Protein AF-A0A6M3JAE2-F1 (afdb_monomer_lite)

Foldseek 3Di:
DWDADPVRFTFRPVVVVCVVQVWDWLQRLQVVLCVPVVDVVRDDSVLCQVVAPDKTWGHWDQDPVGIDTDIIGTHDPPDDSVVSSVVSVVVVVVCVVVPPPPQDFFKWKAWDWDFDDDDDPPDRDIFTWMWIWTDGPDPRDIDIDIDTDDPVLRVLCNVRHGPTDDVVQDPVNVSVVSVVVVVD

Secondary structure (DSSP, 8-state):
-EEEPTTS-EEEHHHHHHHHTTPEEHHHHHHHHHHHH--SSPPPGGGGGGG-SEEEEEEEEEETTEEEEEEEEEE-TT--HHHHHHHHHHHHHHHHHSS-S----EEEEEEEEEE--SS-TT---EEEEEEEEEEETTTTEEEEEEEE--HHHHHHHHTTTTPBPPTT--HHHHHHHHHHHH--

Sequence (184 aa):
MLAFEETGKYISERHAEAGAAGKLTAGNVAAILNRKFKPTPKIKAKELKDFADEWHHSGFYKGTRGNTMGRTYFFSPSVDFELLYKKVCESRSYTTDVAAEPDVERYFFSAGFEKLSRRSKWEKKWRVYAKFEAIVCKSSIQFSKKTEISKEDYELLKGFENYDLKAYETVGEFKNRMLKKEVA

pLDDT: mean 73.1, std 14.72, range [37.94, 94.31]

Structure (mmCIF, N/CA/C/O backbone):
data_AF-A0A6M3JAE2-F1
#
_entry.id   AF-A0A6M3JAE2-F1
#
loop_
_atom_site.group_PDB
_atom_site.id
_atom_site.type_symbol
_atom_site.label_atom_id
_atom_site.label_alt_id
_atom_site.label_comp_id
_atom_site.label_asym_id
_atom_site.label_entity_id
_atom_site.label_seq_id
_atom_site.pdbx_PDB_ins_code
_atom_site.Cartn_x
_atom_site.Cartn_y
_atom_site.Cartn_z
_atom_site.occupancy
_atom_site.B_iso_or_equiv
_atom_site.auth_seq_id
_atom_site.auth_comp_id
_atom_site.auth_asym_id
_atom_site.auth_atom_id
_atom_site.pdbx_PDB_model_num
ATOM 1 N N . MET A 1 1 ? 23.786 -19.981 -7.774 1.00 52.22 1 MET A N 1
ATOM 2 C CA . MET A 1 1 ? 24.866 -19.510 -6.883 1.00 52.22 1 MET A CA 1
ATOM 3 C C . MET A 1 1 ? 24.575 -18.049 -6.500 1.00 52.22 1 MET A C 1
ATOM 5 O O . MET A 1 1 ? 23.609 -17.477 -7.006 1.00 52.22 1 MET A O 1
ATOM 9 N N . LEU A 1 2 ? 25.286 -17.477 -5.521 1.00 54.38 2 LEU A N 1
ATOM 10 C CA . LEU A 1 2 ? 25.151 -16.062 -5.133 1.00 54.38 2 LEU A CA 1
ATOM 11 C C . LEU A 1 2 ? 26.282 -15.271 -5.793 1.00 54.38 2 LEU A C 1
ATOM 13 O O . LEU A 1 2 ? 27.435 -15.679 -5.692 1.00 54.38 2 LEU A O 1
ATOM 17 N N . ALA A 1 3 ? 25.951 -14.155 -6.434 1.00 59.47 3 ALA A N 1
ATOM 18 C CA . ALA A 1 3 ? 26.919 -13.215 -6.980 1.00 59.47 3 ALA A CA 1
ATOM 19 C C . ALA A 1 3 ? 27.205 -12.113 -5.950 1.00 59.47 3 ALA A C 1
ATOM 21 O O . ALA A 1 3 ? 26.305 -11.656 -5.237 1.00 59.47 3 ALA A O 1
ATOM 22 N N . PHE A 1 4 ? 28.468 -11.705 -5.851 1.00 54.06 4 PHE A N 1
ATOM 23 C CA . PHE A 1 4 ? 28.902 -10.632 -4.962 1.00 54.06 4 PHE A CA 1
ATOM 24 C C . PHE A 1 4 ? 28.941 -9.318 -5.744 1.00 54.06 4 PHE A C 1
ATOM 26 O O . PHE A 1 4 ? 29.694 -9.202 -6.707 1.00 54.06 4 PHE A O 1
ATOM 33 N N . GLU A 1 5 ? 28.125 -8.337 -5.356 1.00 55.94 5 GLU A N 1
ATOM 34 C CA . GLU A 1 5 ? 28.272 -6.977 -5.883 1.00 55.94 5 GLU A CA 1
ATOM 35 C C . GLU A 1 5 ? 29.464 -6.271 -5.229 1.00 55.94 5 GLU A C 1
ATOM 37 O O . GLU A 1 5 ? 29.721 -6.440 -4.036 1.00 55.94 5 GLU A O 1
ATOM 42 N N . GLU A 1 6 ? 30.097 -5.355 -5.967 1.00 52.50 6 GLU A N 1
ATOM 43 C CA . GLU A 1 6 ? 31.106 -4.419 -5.441 1.00 52.50 6 GLU A CA 1
ATOM 44 C C . GLU A 1 6 ? 30.600 -3.592 -4.239 1.00 52.50 6 GLU A C 1
ATOM 46 O O . GLU A 1 6 ? 31.389 -3.085 -3.447 1.00 52.50 6 GLU A O 1
ATOM 51 N N . THR A 1 7 ? 29.277 -3.504 -4.042 1.00 55.09 7 THR A N 1
ATOM 52 C CA . THR A 1 7 ? 28.627 -2.842 -2.897 1.00 55.09 7 THR A CA 1
ATOM 53 C C . THR A 1 7 ? 28.686 -3.644 -1.586 1.00 55.09 7 THR A C 1
ATOM 55 O O . THR A 1 7 ? 28.180 -3.181 -0.559 1.00 55.09 7 THR A O 1
ATOM 58 N N . GLY A 1 8 ? 29.279 -4.844 -1.593 1.00 58.31 8 GLY A N 1
ATOM 59 C CA . GLY A 1 8 ? 29.398 -5.715 -0.420 1.00 58.31 8 GLY A CA 1
ATOM 60 C C . GLY A 1 8 ? 28.144 -6.545 -0.122 1.00 58.31 8 GLY A C 1
ATOM 61 O O . GLY A 1 8 ? 27.992 -7.060 0.988 1.00 58.31 8 GLY A O 1
ATOM 62 N N . LYS A 1 9 ? 27.215 -6.656 -1.082 1.00 64.44 9 LYS A N 1
ATOM 63 C CA . LYS A 1 9 ? 25.948 -7.386 -0.931 1.00 64.44 9 LYS A CA 1
ATOM 64 C C . LYS A 1 9 ? 25.931 -8.663 -1.765 1.00 64.44 9 LYS A C 1
ATOM 66 O O . LYS A 1 9 ? 26.286 -8.663 -2.940 1.00 64.44 9 LYS A O 1
ATOM 71 N N . TYR A 1 10 ? 25.442 -9.739 -1.151 1.00 66.12 10 TYR A N 1
ATOM 72 C CA . TYR A 1 10 ? 25.141 -10.990 -1.843 1.00 66.12 10 TYR A CA 1
ATOM 73 C C . TYR A 1 10 ? 23.785 -10.883 -2.536 1.00 66.12 10 TYR A C 1
ATOM 75 O O . TYR A 1 10 ? 22.747 -10.766 -1.876 1.00 66.12 10 TYR A O 1
ATOM 83 N N . ILE A 1 11 ? 23.803 -10.959 -3.859 1.00 68.62 11 ILE A N 1
ATOM 84 C CA . ILE A 1 11 ? 22.616 -11.001 -4.712 1.00 68.62 11 ILE A CA 1
ATOM 85 C C . ILE A 1 11 ? 22.549 -12.351 -5.433 1.00 68.62 11 ILE A C 1
ATOM 87 O O . ILE A 1 11 ? 23.513 -13.113 -5.467 1.00 68.62 11 ILE A O 1
ATOM 91 N N . SER A 1 12 ? 21.392 -12.693 -5.996 1.00 72.62 12 SER A N 1
ATOM 92 C CA . SER A 1 12 ? 21.319 -13.866 -6.878 1.00 72.62 12 SER A CA 1
ATOM 93 C C . SER A 1 12 ? 22.090 -13.616 -8.181 1.00 72.62 12 SER A C 1
ATOM 95 O O . SER A 1 12 ? 22.113 -12.488 -8.665 1.00 72.62 12 SER A O 1
ATOM 97 N N . GLU A 1 13 ? 22.685 -14.651 -8.781 1.00 75.38 13 GLU A N 1
ATOM 98 C CA . GLU A 1 13 ? 23.351 -14.530 -10.096 1.00 75.38 13 GLU A CA 1
ATOM 99 C C . GLU A 1 13 ? 22.444 -13.905 -11.152 1.00 75.38 13 GLU A C 1
ATOM 101 O O . GLU A 1 13 ? 22.848 -12.978 -11.841 1.00 75.38 13 GLU A O 1
ATOM 106 N N . ARG A 1 14 ? 21.173 -14.313 -11.188 1.00 73.12 14 ARG A N 1
ATOM 107 C CA . ARG A 1 14 ? 20.189 -13.752 -12.121 1.00 73.12 14 ARG A CA 1
ATOM 108 C C . ARG A 1 14 ? 19.940 -12.256 -11.916 1.00 73.12 14 ARG A C 1
ATOM 110 O O . ARG A 1 14 ? 19.646 -11.550 -12.872 1.00 73.12 14 ARG A O 1
ATOM 117 N N . HIS A 1 15 ? 20.082 -11.751 -10.688 1.00 75.94 15 HIS A N 1
ATOM 118 C CA . HIS A 1 15 ? 20.026 -10.311 -10.423 1.00 75.94 15 HIS A CA 1
ATOM 119 C C . HIS A 1 15 ? 21.253 -9.592 -11.002 1.00 75.94 15 HIS A C 1
ATOM 121 O O . HIS A 1 15 ? 21.112 -8.510 -11.569 1.00 75.94 15 HIS A O 1
ATOM 127 N N . ALA A 1 16 ? 22.442 -10.188 -10.881 1.00 74.62 16 ALA A N 1
ATOM 128 C CA . ALA A 1 16 ? 23.667 -9.632 -11.454 1.00 74.62 16 ALA A CA 1
ATOM 129 C C . ALA A 1 16 ? 23.600 -9.628 -12.990 1.00 74.62 16 ALA A C 1
ATOM 131 O O . ALA A 1 16 ? 23.870 -8.608 -13.621 1.00 74.62 16 ALA A O 1
ATOM 132 N N . GLU A 1 17 ? 23.145 -10.734 -13.581 1.00 77.75 17 GLU A N 1
ATOM 133 C CA . GLU A 1 17 ? 22.928 -10.879 -15.023 1.00 77.75 17 GLU A CA 1
ATOM 134 C C . GLU A 1 17 ? 21.892 -9.881 -15.552 1.00 77.75 17 GLU A C 1
ATOM 136 O O . GLU A 1 17 ? 22.114 -9.258 -16.587 1.00 77.75 17 GLU A O 1
ATOM 141 N N . ALA A 1 18 ? 20.784 -9.668 -14.832 1.00 72.88 18 ALA A N 1
ATOM 142 C CA . ALA A 1 18 ? 19.776 -8.679 -15.208 1.00 72.88 18 ALA A CA 1
ATOM 143 C C . ALA A 1 18 ? 20.350 -7.252 -15.235 1.00 72.88 18 ALA A C 1
ATOM 145 O O . ALA A 1 18 ? 20.059 -6.490 -16.159 1.00 72.88 18 ALA A O 1
ATOM 146 N N . GLY A 1 19 ? 21.197 -6.905 -14.260 1.00 73.06 19 GLY A N 1
ATOM 147 C CA . GLY A 1 19 ? 21.928 -5.637 -14.250 1.00 73.06 19 GLY A CA 1
ATOM 148 C C . GLY A 1 19 ? 22.896 -5.509 -15.431 1.00 73.06 19 GLY A C 1
ATOM 149 O O . GLY A 1 19 ? 22.879 -4.497 -16.129 1.00 73.06 19 GLY A O 1
ATOM 150 N N . ALA A 1 20 ? 23.683 -6.553 -15.705 1.00 76.88 20 ALA A N 1
ATOM 151 C CA . ALA A 1 20 ? 24.622 -6.590 -16.830 1.00 76.88 20 ALA A CA 1
ATOM 152 C C . ALA A 1 20 ? 23.921 -6.521 -18.201 1.00 76.88 20 ALA A C 1
ATOM 154 O O . ALA A 1 20 ? 24.441 -5.915 -19.133 1.00 76.88 20 ALA A O 1
ATOM 155 N N . ALA A 1 21 ? 22.709 -7.071 -18.310 1.00 77.94 21 ALA A N 1
ATOM 156 C CA . ALA A 1 21 ? 21.860 -6.991 -19.498 1.00 77.94 21 ALA A CA 1
ATOM 157 C C . ALA A 1 21 ? 21.183 -5.614 -19.688 1.00 77.94 21 ALA A C 1
ATOM 159 O O . ALA A 1 21 ? 20.357 -5.451 -20.586 1.00 77.94 21 ALA A O 1
ATOM 160 N N . GLY A 1 22 ? 21.490 -4.628 -18.837 1.00 83.38 22 GLY A N 1
ATOM 161 C CA . GLY A 1 22 ? 20.955 -3.268 -18.927 1.00 83.38 22 GLY A CA 1
ATOM 162 C C . GLY A 1 22 ? 19.488 -3.136 -18.512 1.00 83.38 22 GLY A C 1
ATOM 163 O O . GLY A 1 22 ? 18.865 -2.110 -18.797 1.00 83.38 22 GLY A O 1
ATOM 164 N N . LYS A 1 23 ? 18.910 -4.152 -17.855 1.00 89.19 23 LYS A N 1
ATOM 165 C CA . LYS A 1 23 ? 17.513 -4.110 -17.407 1.00 89.19 23 LYS A CA 1
ATOM 166 C C . LYS A 1 23 ? 17.333 -3.060 -16.315 1.00 89.19 23 LYS A C 1
ATOM 168 O O . LYS A 1 23 ? 18.189 -2.854 -15.454 1.00 89.19 23 LYS A O 1
ATOM 173 N N . LEU A 1 24 ? 16.178 -2.404 -16.321 1.00 90.56 24 LEU A N 1
ATOM 174 C CA . LEU A 1 24 ? 15.863 -1.345 -15.368 1.00 90.56 24 LEU A CA 1
ATOM 175 C C . LEU A 1 24 ? 15.093 -1.911 -14.179 1.00 90.56 24 LEU A C 1
ATOM 177 O O . LEU A 1 24 ? 14.107 -2.621 -14.346 1.00 90.56 24 LEU A O 1
ATOM 181 N N . THR A 1 25 ? 15.492 -1.561 -12.959 1.00 92.44 25 THR A N 1
ATOM 182 C CA . THR A 1 25 ? 14.708 -1.926 -11.771 1.00 92.44 25 THR A CA 1
ATOM 183 C C . THR A 1 25 ? 13.404 -1.124 -11.710 1.00 92.44 25 THR A C 1
ATOM 185 O O . THR A 1 25 ? 13.337 0.012 -12.182 1.00 92.44 25 THR A O 1
ATOM 188 N N . ALA A 1 26 ? 12.377 -1.650 -11.039 1.00 91.94 26 ALA A N 1
ATOM 189 C CA . ALA A 1 26 ? 11.127 -0.922 -10.791 1.00 91.94 26 ALA A CA 1
ATOM 190 C C . ALA A 1 26 ? 11.345 0.443 -10.105 1.00 91.94 26 ALA A C 1
ATOM 192 O O . ALA A 1 26 ? 10.592 1.385 -10.340 1.00 91.94 26 ALA A O 1
ATOM 193 N N . GLY A 1 27 ? 12.387 0.581 -9.276 1.00 89.94 27 GLY A N 1
ATOM 194 C CA . GLY A 1 27 ? 12.777 1.868 -8.693 1.00 89.94 27 GLY A CA 1
ATOM 195 C C . GLY A 1 27 ? 13.251 2.868 -9.749 1.00 89.94 27 GLY A C 1
ATOM 196 O O . GLY A 1 27 ? 12.787 4.010 -9.768 1.00 89.94 27 GLY A O 1
ATOM 197 N N . ASN A 1 28 ? 14.115 2.420 -10.664 1.00 91.75 28 ASN A N 1
ATOM 198 C CA . ASN A 1 28 ? 14.616 3.238 -11.768 1.00 91.75 28 ASN A CA 1
ATOM 199 C C . ASN A 1 28 ? 13.478 3.639 -12.713 1.00 91.75 28 ASN A C 1
ATOM 201 O O . ASN A 1 28 ? 13.338 4.816 -13.043 1.00 91.75 28 ASN A O 1
ATOM 205 N N . VAL A 1 29 ? 12.617 2.688 -13.083 1.00 94.06 29 VAL A N 1
ATOM 206 C CA . VAL A 1 29 ? 11.450 2.945 -13.936 1.00 94.06 29 VAL A CA 1
ATOM 207 C C . VAL A 1 29 ? 10.496 3.939 -13.272 1.00 94.06 29 VAL A C 1
ATOM 209 O O . VAL A 1 29 ? 10.103 4.917 -13.904 1.00 94.06 29 VAL A O 1
ATOM 212 N N . ALA A 1 30 ? 10.191 3.785 -11.979 1.00 91.81 30 ALA A N 1
ATOM 213 C CA . ALA A 1 30 ? 9.358 4.746 -11.254 1.00 91.81 30 ALA A CA 1
ATOM 214 C C . ALA A 1 30 ? 9.971 6.156 -11.240 1.00 91.81 30 ALA A C 1
ATOM 216 O O . ALA A 1 30 ? 9.254 7.144 -11.401 1.00 91.81 30 ALA A O 1
ATOM 217 N N . ALA A 1 31 ? 11.290 6.280 -11.066 1.00 92.69 31 ALA A N 1
ATOM 218 C CA . ALA A 1 31 ? 11.972 7.571 -11.118 1.00 92.69 31 ALA A CA 1
ATOM 219 C C . ALA A 1 31 ? 11.874 8.220 -12.511 1.00 92.69 31 ALA A C 1
ATOM 221 O O . ALA A 1 31 ? 11.593 9.418 -12.603 1.00 92.69 31 ALA A O 1
ATOM 222 N N . ILE A 1 32 ? 12.042 7.435 -13.581 1.00 92.25 32 ILE A N 1
ATOM 223 C CA . ILE A 1 32 ? 11.901 7.894 -14.972 1.00 92.25 32 ILE A CA 1
ATOM 224 C C . ILE A 1 32 ? 10.468 8.361 -15.239 1.00 92.25 32 ILE A C 1
ATOM 226 O O . ILE A 1 32 ? 10.276 9.491 -15.685 1.00 92.25 32 ILE A O 1
ATOM 230 N N . LEU A 1 33 ? 9.463 7.549 -14.897 1.00 89.50 33 LEU A N 1
ATOM 231 C CA . LEU A 1 33 ? 8.050 7.893 -15.083 1.00 89.50 33 LEU A CA 1
ATOM 232 C C . LEU A 1 33 ? 7.670 9.166 -14.317 1.00 89.50 33 LEU A C 1
ATOM 234 O O . LEU A 1 33 ? 7.035 10.064 -14.869 1.00 89.50 33 LEU A O 1
ATOM 238 N N . ASN A 1 34 ? 8.118 9.291 -13.064 1.00 89.56 34 ASN A N 1
ATOM 239 C CA . ASN A 1 34 ? 7.849 10.478 -12.255 1.00 89.56 34 ASN A CA 1
ATOM 240 C C . ASN A 1 34 ? 8.514 11.741 -12.808 1.00 89.56 34 ASN A C 1
ATOM 242 O O . ASN A 1 34 ? 7.965 12.832 -12.669 1.00 89.56 34 ASN A O 1
ATOM 246 N N . ARG A 1 35 ? 9.691 11.608 -13.425 1.00 91.44 35 ARG A N 1
ATOM 247 C CA . ARG A 1 35 ? 10.387 12.730 -14.058 1.00 91.44 35 ARG A CA 1
ATOM 248 C C . ARG A 1 35 ? 9.733 13.125 -15.382 1.00 91.44 35 ARG A C 1
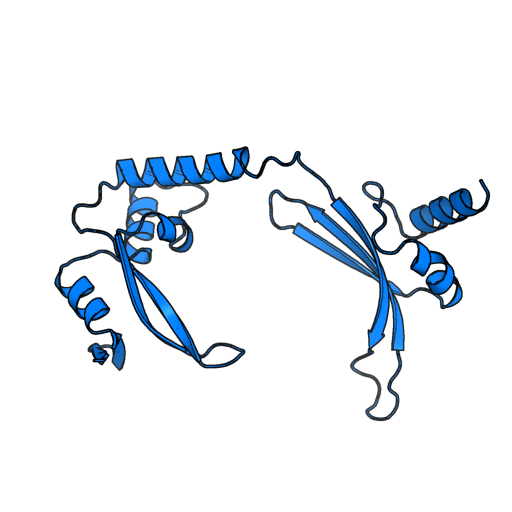ATOM 250 O O . ARG A 1 35 ? 9.555 14.318 -15.614 1.00 91.44 35 ARG A O 1
ATOM 257 N N . LYS A 1 36 ? 9.381 12.142 -16.221 1.00 89.06 36 LYS A N 1
ATOM 258 C CA . LYS A 1 36 ? 8.832 12.352 -17.569 1.00 89.06 36 LYS A CA 1
ATOM 259 C C . LYS A 1 36 ? 7.397 12.885 -17.525 1.00 89.06 36 LYS A C 1
ATOM 261 O O . LYS A 1 36 ? 7.107 13.868 -18.194 1.00 89.06 36 LYS A O 1
ATOM 266 N N . PHE A 1 37 ? 6.529 12.289 -16.706 1.00 85.12 37 PHE A N 1
ATOM 267 C CA . PHE A 1 37 ? 5.088 12.585 -16.715 1.00 85.12 37 PHE A CA 1
ATOM 268 C C . PHE A 1 37 ? 4.602 13.407 -15.518 1.00 85.12 37 PHE A C 1
ATOM 270 O O . PHE A 1 37 ? 3.469 13.875 -15.525 1.00 85.12 37 PHE A O 1
ATOM 277 N N . LYS A 1 38 ? 5.441 13.588 -14.487 1.00 84.69 38 LYS A N 1
ATOM 278 C CA . LYS A 1 38 ? 5.123 14.352 -13.263 1.00 84.69 38 LYS A CA 1
ATOM 279 C C . LYS A 1 38 ? 3.728 14.037 -12.664 1.00 84.69 38 LYS A C 1
ATOM 281 O O . LYS A 1 38 ? 2.998 14.963 -12.307 1.00 84.69 38 LYS A O 1
ATOM 286 N N . PRO A 1 39 ? 3.342 12.752 -12.522 1.00 76.25 39 PRO A N 1
ATOM 287 C CA . PRO A 1 39 ? 2.028 12.371 -12.019 1.00 76.25 39 PRO A CA 1
ATOM 288 C C . PRO A 1 39 ? 1.835 12.775 -10.556 1.00 76.25 39 PRO A C 1
ATOM 290 O O . PRO A 1 39 ? 2.765 12.713 -9.744 1.00 76.25 39 PRO A O 1
ATOM 293 N N . THR A 1 40 ? 0.592 13.102 -10.203 1.00 76.31 40 THR A N 1
ATOM 294 C CA . THR A 1 40 ? 0.158 13.321 -8.819 1.00 76.31 40 THR A CA 1
ATOM 295 C C . THR A 1 40 ? -1.029 12.398 -8.525 1.00 76.31 40 THR A C 1
ATOM 297 O O . THR A 1 40 ? -2.057 12.541 -9.178 1.00 76.31 40 THR A O 1
ATOM 300 N N . PRO A 1 41 ? -0.915 11.441 -7.582 1.00 83.81 41 PRO A N 1
ATOM 301 C CA . PRO A 1 41 ? 0.256 11.129 -6.758 1.00 83.81 41 PRO A CA 1
ATOM 302 C C . PRO A 1 41 ? 1.403 10.471 -7.550 1.00 83.81 41 PRO A C 1
ATOM 304 O O . PRO A 1 41 ? 1.173 9.769 -8.540 1.00 83.81 41 PRO A O 1
ATOM 307 N N . LYS A 1 42 ? 2.645 10.653 -7.069 1.00 83.62 42 LYS A N 1
ATOM 308 C CA . LYS A 1 42 ? 3.851 10.029 -7.648 1.00 83.62 42 LYS A CA 1
ATOM 309 C C . LYS A 1 42 ? 3.708 8.507 -7.728 1.00 83.62 42 LYS A C 1
ATOM 311 O O . LYS A 1 42 ? 3.161 7.886 -6.818 1.00 83.62 42 LYS A O 1
ATOM 316 N N . ILE A 1 43 ? 4.238 7.910 -8.790 1.00 84.88 43 ILE A N 1
ATOM 317 C CA . ILE A 1 43 ? 4.278 6.458 -8.995 1.00 84.88 43 ILE A CA 1
ATOM 318 C C . ILE A 1 43 ? 5.328 5.848 -8.070 1.00 84.88 43 ILE A C 1
ATOM 320 O O . ILE A 1 43 ? 6.492 6.256 -8.076 1.00 84.88 43 ILE A O 1
ATOM 324 N N . LYS A 1 44 ? 4.923 4.873 -7.257 1.00 89.69 44 LYS A N 1
ATOM 325 C CA . LYS A 1 44 ? 5.807 4.107 -6.375 1.00 89.69 44 LYS A CA 1
ATOM 326 C C . LYS A 1 44 ? 6.241 2.820 -7.073 1.00 89.69 44 LYS A C 1
ATOM 328 O O . LYS A 1 44 ? 5.447 2.186 -7.755 1.00 89.69 44 LYS A O 1
ATOM 333 N N . ALA A 1 45 ? 7.463 2.359 -6.804 1.00 87.25 45 ALA A N 1
ATOM 334 C CA . ALA A 1 45 ? 7.992 1.114 -7.377 1.00 87.25 45 ALA A CA 1
ATOM 335 C C . ALA A 1 45 ? 7.091 -0.113 -7.125 1.00 87.25 45 ALA A C 1
ATOM 337 O O . ALA A 1 45 ? 7.011 -1.002 -7.963 1.00 87.25 45 ALA A O 1
ATOM 338 N N . LYS A 1 46 ? 6.363 -0.143 -5.997 1.00 87.25 46 LYS A N 1
ATOM 339 C CA . LYS A 1 46 ? 5.410 -1.220 -5.682 1.00 87.25 46 LYS A CA 1
ATOM 340 C C . LYS A 1 46 ? 4.257 -1.341 -6.686 1.00 87.25 46 LYS A C 1
ATOM 342 O O . LYS A 1 46 ? 3.740 -2.434 -6.851 1.00 87.25 46 LYS A O 1
ATOM 347 N N . GLU A 1 47 ? 3.865 -0.240 -7.328 1.00 86.75 47 GLU A N 1
ATOM 348 C CA . GLU A 1 47 ? 2.770 -0.199 -8.312 1.00 86.75 47 GLU A CA 1
ATOM 349 C C . GLU A 1 47 ? 3.208 -0.763 -9.665 1.00 86.75 47 GLU A C 1
ATOM 351 O O . GLU A 1 47 ? 2.381 -1.092 -10.503 1.00 86.75 47 GLU A O 1
ATOM 356 N N . LEU A 1 48 ? 4.519 -0.882 -9.876 1.00 90.50 48 LEU A N 1
ATOM 357 C CA . LEU A 1 48 ? 5.099 -1.398 -11.107 1.00 90.50 48 LEU A CA 1
ATOM 358 C C . LEU A 1 48 ? 5.306 -2.915 -11.067 1.00 90.50 48 LEU A C 1
ATOM 360 O O . LEU A 1 48 ? 5.628 -3.513 -12.085 1.00 90.50 48 LEU A O 1
ATOM 364 N N . LYS A 1 49 ? 5.118 -3.548 -9.905 1.00 90.75 49 LYS A N 1
ATOM 365 C CA . LYS A 1 49 ? 5.380 -4.975 -9.701 1.00 90.75 49 LYS A CA 1
ATOM 366 C C . LYS A 1 49 ? 4.691 -5.859 -10.746 1.00 90.75 49 LYS A C 1
ATOM 368 O O . LYS A 1 49 ? 5.330 -6.764 -11.269 1.00 90.75 49 LYS A O 1
ATOM 373 N N . ASP A 1 50 ? 3.420 -5.594 -11.029 1.00 87.25 50 ASP A N 1
ATOM 374 C CA . ASP A 1 50 ? 2.594 -6.457 -11.882 1.00 87.25 50 ASP A CA 1
ATOM 375 C C . ASP A 1 50 ? 2.852 -6.237 -13.383 1.00 87.25 50 ASP A C 1
ATOM 377 O O . ASP A 1 50 ? 2.348 -6.980 -14.218 1.00 87.25 50 ASP A O 1
ATOM 381 N N . PHE A 1 51 ? 3.666 -5.234 -13.727 1.00 90.50 51 PHE A N 1
ATOM 382 C CA . PHE A 1 51 ? 4.061 -4.917 -15.101 1.00 90.50 51 PHE A CA 1
ATOM 383 C C . PHE A 1 51 ? 5.510 -5.298 -15.413 1.00 90.50 51 PHE A C 1
ATOM 385 O O . PHE A 1 51 ? 5.969 -5.061 -16.527 1.00 90.50 51 PHE A O 1
ATOM 392 N N . ALA A 1 52 ? 6.242 -5.814 -14.427 1.00 90.88 52 ALA A N 1
ATOM 393 C CA . ALA A 1 52 ? 7.630 -6.205 -14.593 1.00 90.88 52 ALA A CA 1
ATOM 394 C C . ALA A 1 52 ? 7.742 -7.509 -15.390 1.00 90.88 52 ALA A C 1
ATOM 396 O O . ALA A 1 52 ? 6.956 -8.433 -15.186 1.00 90.88 52 ALA A O 1
ATOM 397 N N . ASP A 1 53 ? 8.758 -7.600 -16.246 1.00 89.31 53 ASP A N 1
ATOM 398 C CA . ASP A 1 53 ? 9.011 -8.790 -17.065 1.00 89.31 53 ASP A CA 1
ATOM 399 C C . ASP A 1 53 ? 9.513 -9.959 -16.209 1.00 89.31 53 ASP A C 1
ATOM 401 O O . ASP A 1 53 ? 9.196 -11.123 -16.448 1.00 89.31 53 ASP A O 1
ATOM 405 N N . GLU A 1 54 ? 10.307 -9.646 -15.186 1.00 89.88 54 GLU A N 1
ATOM 406 C CA . GLU A 1 54 ? 10.878 -10.639 -14.288 1.00 89.88 54 GLU A CA 1
ATOM 407 C C . GLU A 1 54 ? 11.171 -10.059 -12.904 1.00 89.88 54 GLU A C 1
ATOM 409 O O . GLU A 1 54 ? 11.187 -8.845 -12.676 1.00 89.88 54 GLU A O 1
ATOM 414 N N . TRP A 1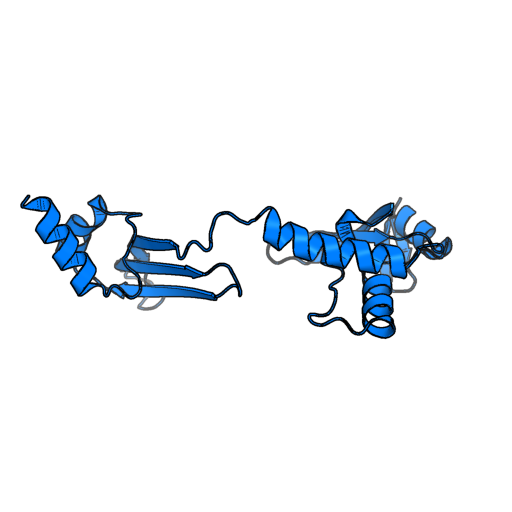 55 ? 11.436 -10.950 -11.953 1.00 90.81 55 TRP A N 1
ATOM 415 C CA . TRP A 1 55 ? 11.866 -10.575 -10.617 1.00 90.81 55 TRP A CA 1
ATOM 416 C C . TRP A 1 55 ? 12.956 -11.516 -10.120 1.00 90.81 55 TRP A C 1
ATOM 418 O O . TRP A 1 55 ? 12.911 -12.720 -10.366 1.00 90.81 55 TRP A O 1
ATOM 428 N N . HIS A 1 56 ? 13.907 -10.960 -9.372 1.00 85.25 56 HIS A N 1
ATOM 429 C CA . HIS A 1 56 ? 15.021 -11.703 -8.786 1.00 85.25 56 HIS A CA 1
ATOM 430 C C . HIS A 1 56 ? 15.206 -11.334 -7.318 1.00 85.25 56 HIS A C 1
ATOM 432 O O . HIS A 1 56 ? 14.786 -10.269 -6.852 1.00 85.25 56 HIS A O 1
ATOM 438 N N . HIS A 1 57 ? 15.852 -12.222 -6.569 1.00 81.38 57 HIS A N 1
ATOM 439 C CA . HIS A 1 57 ? 16.164 -11.965 -5.170 1.00 81.38 57 HIS A CA 1
ATOM 440 C C . HIS A 1 57 ? 17.330 -10.984 -5.052 1.00 81.38 57 HIS A C 1
ATOM 442 O O . HIS A 1 57 ? 18.402 -11.206 -5.625 1.00 81.38 57 HIS A O 1
ATOM 448 N N . SER A 1 58 ? 17.116 -9.925 -4.271 1.00 75.62 58 SER A N 1
ATOM 449 C CA . SER A 1 58 ? 18.056 -8.813 -4.073 1.00 75.62 58 SER A CA 1
ATOM 450 C C . SER A 1 58 ? 18.871 -8.924 -2.782 1.00 75.62 58 SER A C 1
ATOM 452 O O . SER A 1 58 ? 19.407 -7.937 -2.283 1.00 75.62 58 SER A O 1
ATOM 454 N N . GLY A 1 59 ? 18.935 -10.135 -2.227 1.00 73.12 59 GLY A N 1
ATOM 455 C CA . GLY A 1 59 ? 19.637 -10.439 -0.986 1.00 73.12 59 GLY A CA 1
ATOM 456 C C . GLY A 1 59 ? 18.745 -10.407 0.255 1.00 73.12 59 GLY A C 1
ATOM 457 O O . GLY A 1 59 ? 17.520 -10.251 0.190 1.00 73.12 59 GLY A O 1
ATOM 458 N N . PHE A 1 60 ? 19.377 -10.613 1.409 1.00 74.50 60 PHE A N 1
ATOM 459 C CA . PHE A 1 60 ? 18.714 -10.658 2.708 1.00 74.50 60 PHE A CA 1
ATOM 460 C C . PHE A 1 60 ? 18.710 -9.286 3.379 1.00 74.50 60 PHE A C 1
ATOM 462 O O . PHE A 1 60 ? 19.742 -8.630 3.508 1.00 74.50 60 PHE A O 1
ATOM 469 N N . TYR A 1 61 ? 17.546 -8.893 3.881 1.00 74.75 61 TYR A N 1
ATOM 470 C CA . TYR A 1 61 ? 17.342 -7.688 4.671 1.00 74.75 61 TYR A CA 1
ATOM 471 C C . TYR A 1 61 ? 16.995 -8.092 6.102 1.00 74.75 61 TYR A C 1
ATOM 473 O O . TYR A 1 61 ? 16.212 -9.019 6.319 1.00 74.75 61 TYR A O 1
ATOM 481 N N . LYS A 1 62 ? 17.544 -7.386 7.094 1.00 68.56 62 LYS A N 1
ATOM 482 C CA . LYS A 1 62 ? 17.129 -7.556 8.492 1.00 68.56 62 LYS A CA 1
ATOM 483 C C . LYS A 1 62 ? 15.724 -6.982 8.671 1.00 68.56 62 LYS A C 1
ATOM 485 O O . LYS A 1 62 ? 15.539 -5.770 8.602 1.00 68.56 62 LYS A O 1
ATOM 490 N N . GLY A 1 63 ? 14.742 -7.852 8.889 1.00 69.44 63 GLY A N 1
ATOM 491 C CA . GLY A 1 63 ? 13.379 -7.481 9.256 1.00 69.44 63 GLY A CA 1
ATOM 492 C C . GLY A 1 63 ? 13.140 -7.588 10.764 1.00 69.44 63 GLY A C 1
ATOM 493 O O . GLY A 1 63 ? 13.888 -8.238 11.493 1.00 69.44 63 GLY A O 1
ATOM 494 N N . THR A 1 64 ? 12.046 -6.993 11.239 1.00 63.72 64 THR A N 1
ATOM 495 C CA . THR A 1 64 ? 11.629 -6.991 12.656 1.00 63.72 64 THR A CA 1
ATOM 496 C C . THR A 1 64 ? 11.293 -8.380 13.210 1.00 63.72 64 THR A C 1
ATOM 498 O O . THR A 1 64 ? 11.267 -8.558 14.423 1.00 63.72 64 THR A O 1
ATOM 501 N N . ARG A 1 65 ? 11.032 -9.365 12.339 1.00 70.81 65 ARG A N 1
ATOM 502 C CA . ARG A 1 65 ? 10.734 -10.767 12.694 1.00 70.81 65 ARG A CA 1
ATOM 503 C C . ARG A 1 65 ? 11.775 -11.761 12.154 1.00 70.81 65 ARG A C 1
ATOM 505 O O . ARG A 1 65 ? 11.483 -12.945 12.047 1.00 70.81 65 ARG A O 1
ATOM 512 N N . GLY A 1 66 ? 12.969 -11.284 11.799 1.00 73.25 66 GLY A N 1
ATOM 513 C CA . GLY A 1 66 ? 14.041 -12.091 11.208 1.00 73.25 66 GLY A CA 1
ATOM 514 C C . GLY A 1 66 ? 14.475 -11.596 9.828 1.00 73.25 66 GLY A C 1
ATOM 515 O O . GLY A 1 66 ? 13.944 -10.617 9.297 1.00 73.25 66 GLY A O 1
ATOM 516 N N . ASN A 1 67 ? 15.470 -12.264 9.244 1.00 74.38 67 ASN A N 1
ATOM 517 C CA . ASN A 1 67 ? 15.971 -11.920 7.914 1.00 74.38 67 ASN A CA 1
ATOM 518 C C . ASN A 1 67 ? 14.917 -12.263 6.852 1.00 74.38 67 ASN A C 1
ATOM 520 O O . ASN A 1 67 ? 14.455 -13.396 6.776 1.00 74.38 67 ASN A O 1
ATOM 524 N N . THR A 1 68 ? 14.545 -11.286 6.029 1.00 73.25 68 THR A N 1
ATOM 525 C CA . THR A 1 68 ? 13.615 -11.462 4.906 1.00 73.25 68 THR A CA 1
ATOM 526 C C . THR A 1 68 ? 14.363 -11.234 3.603 1.00 73.25 68 THR A C 1
ATOM 528 O O . THR A 1 68 ? 15.135 -10.285 3.485 1.00 73.25 68 THR A O 1
ATOM 531 N N . MET A 1 69 ? 14.146 -12.100 2.616 1.00 77.94 69 MET A N 1
ATOM 532 C CA . MET A 1 69 ? 14.751 -11.941 1.297 1.00 77.94 69 MET A CA 1
ATOM 533 C C . MET A 1 69 ? 13.946 -10.927 0.481 1.00 77.94 69 MET A C 1
ATOM 535 O O . MET A 1 69 ? 12.731 -11.070 0.335 1.00 77.94 69 MET A O 1
ATOM 539 N N . GLY A 1 70 ? 14.603 -9.884 -0.021 1.00 79.69 70 GLY A N 1
ATOM 540 C CA . GLY A 1 70 ? 13.933 -8.886 -0.849 1.00 79.69 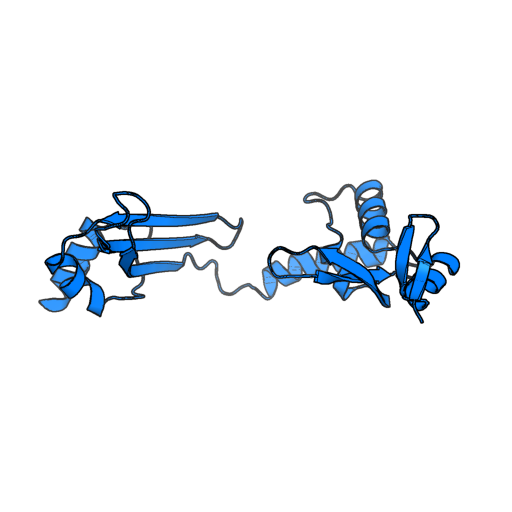70 GLY A CA 1
ATOM 541 C C . GLY A 1 70 ? 13.742 -9.375 -2.277 1.00 79.69 70 GLY A C 1
ATOM 542 O O . GLY A 1 70 ? 14.470 -10.243 -2.765 1.00 79.69 70 GLY A O 1
ATOM 543 N N . ARG A 1 71 ? 12.737 -8.805 -2.940 1.00 86.31 71 ARG A N 1
ATOM 544 C CA . ARG A 1 71 ? 12.453 -9.032 -4.357 1.00 86.31 71 ARG A CA 1
ATOM 545 C C . ARG A 1 71 ? 12.664 -7.726 -5.106 1.00 86.31 71 ARG A C 1
ATOM 547 O O . ARG A 1 71 ? 12.041 -6.722 -4.754 1.00 86.31 71 ARG A O 1
ATOM 554 N N . THR A 1 72 ? 13.487 -7.771 -6.144 1.00 87.81 72 THR A N 1
ATOM 555 C CA . THR A 1 72 ? 13.645 -6.680 -7.106 1.00 87.81 72 THR A CA 1
ATOM 556 C C . THR A 1 72 ? 12.991 -7.089 -8.410 1.00 87.81 72 THR A C 1
ATOM 558 O O . THR A 1 72 ? 13.224 -8.185 -8.914 1.00 87.81 72 THR A O 1
ATOM 561 N N . TYR A 1 73 ? 12.168 -6.194 -8.940 1.00 92.25 73 TYR A N 1
ATOM 562 C CA . TYR A 1 73 ? 11.458 -6.367 -10.200 1.00 92.25 73 TYR A CA 1
ATOM 563 C C . TYR A 1 73 ? 12.210 -5.622 -11.298 1.00 92.25 73 TYR A C 1
ATOM 565 O O . TYR A 1 73 ? 12.643 -4.485 -11.071 1.00 92.25 73 TYR A O 1
ATOM 573 N N . PHE A 1 74 ? 12.368 -6.262 -12.450 1.00 92.38 74 PHE A N 1
ATOM 574 C CA . PHE A 1 74 ? 13.130 -5.765 -13.587 1.00 92.38 74 PHE A CA 1
ATOM 575 C C . PHE A 1 74 ? 12.238 -5.584 -14.814 1.00 92.38 74 PHE A C 1
ATOM 577 O O . PHE A 1 74 ? 11.286 -6.330 -15.032 1.00 92.38 74 PHE A O 1
ATOM 584 N N . PHE A 1 75 ? 12.594 -4.583 -15.608 1.00 94.31 75 PHE A N 1
ATOM 585 C CA . PHE A 1 75 ? 11.970 -4.214 -16.866 1.00 94.31 75 PHE A CA 1
ATOM 586 C C . PHE A 1 75 ? 12.995 -4.292 -17.988 1.00 94.31 75 PHE A C 1
ATOM 588 O O . PHE A 1 75 ? 14.166 -3.940 -17.800 1.00 94.31 75 PHE A O 1
ATOM 595 N N . SER A 1 76 ? 12.535 -4.708 -19.161 1.00 91.81 76 SER A N 1
ATOM 596 C CA . SER A 1 76 ? 13.308 -4.694 -20.391 1.00 91.81 76 SER A CA 1
ATOM 597 C C . SER A 1 76 ? 13.897 -3.299 -20.650 1.00 91.81 76 SER A C 1
ATOM 599 O O . SER A 1 76 ? 13.218 -2.293 -20.419 1.00 91.81 76 SER A O 1
ATOM 601 N N . PRO A 1 77 ? 15.126 -3.196 -21.188 1.00 87.69 77 PRO A N 1
ATOM 602 C CA . PRO A 1 77 ? 15.684 -1.916 -21.621 1.00 87.69 77 PRO A CA 1
ATOM 603 C C . PRO A 1 77 ? 14.824 -1.236 -22.698 1.00 87.69 77 PRO A C 1
ATOM 605 O O . PRO A 1 77 ? 14.822 -0.014 -22.810 1.00 87.69 77 PRO A O 1
ATOM 608 N N . SER A 1 78 ? 14.071 -2.027 -23.470 1.00 89.38 78 SER A N 1
AT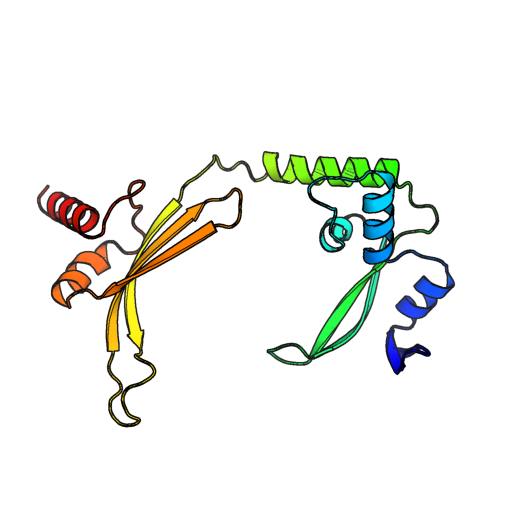OM 609 C CA . SER A 1 78 ? 13.153 -1.565 -24.516 1.00 89.38 78 SER A CA 1
ATOM 610 C C . SER A 1 78 ? 11.750 -1.215 -24.006 1.00 89.38 78 SER A C 1
ATOM 612 O O . SER A 1 78 ? 10.815 -1.134 -24.801 1.00 89.38 78 SER A O 1
ATOM 614 N N . VAL A 1 79 ? 11.571 -1.042 -22.691 1.00 90.62 79 VAL A N 1
ATOM 615 C CA . VAL A 1 79 ? 10.264 -0.723 -22.110 1.00 90.62 79 VAL A CA 1
ATOM 616 C C . VAL A 1 79 ? 9.696 0.576 -22.694 1.00 90.62 79 VAL A C 1
ATOM 618 O O . VAL A 1 79 ? 10.318 1.639 -22.647 1.00 90.62 79 VAL A O 1
ATOM 621 N N . ASP A 1 80 ? 8.475 0.498 -23.219 1.00 92.25 80 ASP A N 1
ATOM 622 C CA . ASP A 1 80 ? 7.721 1.674 -23.641 1.00 92.25 80 ASP A CA 1
ATOM 623 C C . ASP A 1 80 ? 7.134 2.374 -22.407 1.00 92.25 80 ASP A C 1
ATOM 625 O O . ASP A 1 80 ? 6.151 1.930 -21.804 1.00 92.25 80 ASP A O 1
ATOM 629 N N . PHE A 1 81 ? 7.760 3.485 -22.017 1.00 90.38 81 PHE A N 1
ATOM 630 C CA . PHE A 1 81 ? 7.353 4.260 -20.850 1.00 90.38 81 PHE A CA 1
ATOM 631 C C . PHE A 1 81 ? 5.973 4.911 -20.988 1.00 90.38 81 PHE A C 1
ATOM 633 O O . PHE A 1 81 ? 5.343 5.164 -19.964 1.00 90.38 81 PHE A O 1
ATOM 640 N N . GLU A 1 82 ? 5.499 5.209 -22.199 1.00 88.62 82 GLU A N 1
ATOM 641 C CA . GLU A 1 82 ? 4.181 5.823 -22.410 1.00 88.62 82 GLU A CA 1
ATOM 642 C C . GLU A 1 82 ? 3.077 4.787 -22.262 1.00 88.62 82 GLU A C 1
ATOM 644 O O . GLU A 1 82 ? 2.123 5.002 -21.508 1.00 88.62 82 GLU A O 1
ATOM 649 N N . LEU A 1 83 ? 3.255 3.624 -22.890 1.00 89.94 83 LEU A N 1
ATOM 650 C CA . LEU A 1 83 ? 2.343 2.499 -22.721 1.00 89.94 83 LEU A CA 1
ATOM 651 C C . LEU A 1 83 ? 2.309 2.027 -21.263 1.00 89.94 83 LEU A C 1
ATOM 653 O O . LEU A 1 83 ? 1.232 1.787 -20.715 1.00 89.94 83 LEU A O 1
ATOM 657 N N . LEU A 1 84 ? 3.473 1.920 -20.617 1.00 90.56 84 LEU A N 1
ATOM 658 C CA . LEU A 1 84 ? 3.556 1.543 -19.209 1.00 90.56 84 LEU A CA 1
ATOM 659 C C . LEU A 1 84 ? 2.867 2.577 -18.313 1.00 90.56 84 LEU A C 1
ATOM 661 O O . LEU A 1 84 ? 2.099 2.201 -17.432 1.00 90.56 84 LEU A O 1
ATOM 665 N N . TYR A 1 85 ? 3.099 3.872 -18.545 1.00 86.81 85 TYR A N 1
ATOM 666 C CA . TYR A 1 85 ? 2.435 4.934 -17.793 1.00 86.81 85 TYR A CA 1
ATOM 667 C C . TYR A 1 85 ? 0.911 4.852 -17.923 1.00 86.81 85 TYR A C 1
ATOM 669 O O . TYR A 1 85 ? 0.212 4.883 -16.911 1.00 86.81 85 TYR A O 1
ATOM 677 N N . LYS A 1 86 ? 0.401 4.668 -19.148 1.00 85.75 86 LYS A N 1
ATOM 678 C CA . LYS A 1 86 ? -1.032 4.498 -19.409 1.00 85.75 86 LYS A CA 1
ATOM 679 C C . LYS A 1 86 ? -1.605 3.303 -18.645 1.00 85.75 86 LYS A C 1
ATOM 681 O O . LYS A 1 86 ? -2.579 3.478 -17.924 1.00 85.75 86 LYS A O 1
ATOM 686 N N . LYS A 1 87 ? -0.953 2.138 -18.708 1.00 87.38 87 LYS A N 1
ATOM 687 C CA . LYS A 1 87 ? -1.366 0.931 -17.969 1.00 87.38 87 LYS A CA 1
ATOM 688 C C . LYS A 1 87 ? -1.373 1.130 -16.452 1.00 87.38 87 LYS A C 1
ATOM 690 O O . LYS A 1 87 ? -2.259 0.627 -15.772 1.00 87.38 87 LYS A O 1
ATOM 695 N N . VAL A 1 88 ? -0.403 1.869 -15.912 1.00 86.31 88 VAL A N 1
ATOM 696 C CA . VAL A 1 88 ? -0.346 2.199 -14.476 1.00 86.31 88 VAL A CA 1
ATOM 697 C C . VAL A 1 88 ? -1.467 3.164 -14.084 1.00 86.31 88 VAL A C 1
ATOM 699 O O . VAL A 1 88 ? -2.054 3.037 -13.013 1.00 86.31 88 VAL A O 1
ATOM 702 N N . CYS A 1 89 ? -1.792 4.137 -14.933 1.00 82.06 89 CYS A N 1
ATOM 703 C CA . CYS A 1 89 ? -2.942 5.013 -14.720 1.00 82.06 89 CYS A CA 1
ATOM 704 C C . CYS A 1 89 ? -4.267 4.244 -14.805 1.00 82.06 89 CYS A C 1
ATOM 706 O O . CYS A 1 89 ? -5.133 4.442 -13.958 1.00 82.06 89 CYS A O 1
ATOM 708 N N . GLU A 1 90 ? -4.396 3.337 -15.771 1.00 79.75 90 GLU A N 1
ATOM 709 C CA . GLU A 1 90 ? -5.558 2.460 -15.919 1.00 79.75 90 GLU A CA 1
ATOM 710 C C . GLU A 1 90 ? -5.697 1.504 -14.737 1.00 79.75 90 GLU A C 1
ATOM 712 O O . GLU A 1 90 ? -6.798 1.314 -14.243 1.00 79.75 90 GLU A O 1
ATOM 717 N N . SER A 1 91 ? -4.610 0.937 -14.207 1.00 77.88 91 SER A N 1
ATOM 718 C CA . SER A 1 91 ? -4.703 0.088 -13.013 1.00 77.88 91 SER A CA 1
ATOM 719 C C . SER A 1 91 ? -5.082 0.887 -11.771 1.00 77.88 91 SER A C 1
ATOM 721 O O . SER A 1 91 ? -5.817 0.380 -10.923 1.00 77.88 91 SER A O 1
ATOM 723 N N . ARG A 1 92 ? -4.670 2.158 -11.673 1.00 73.50 92 ARG A N 1
ATOM 724 C CA . ARG A 1 92 ? -5.159 3.073 -10.631 1.00 73.50 92 ARG A CA 1
ATOM 725 C C . ARG A 1 92 ? -6.663 3.321 -10.752 1.00 73.50 92 ARG A C 1
ATOM 727 O O . ARG A 1 92 ? -7.328 3.305 -9.721 1.00 73.50 92 ARG A O 1
ATOM 734 N N . SER A 1 93 ? -7.196 3.492 -11.966 1.00 61.00 93 SER A N 1
ATOM 735 C CA . SER A 1 93 ? -8.643 3.650 -12.181 1.00 61.00 93 SER A CA 1
ATOM 736 C C . SER A 1 93 ? -9.421 2.332 -12.042 1.00 61.00 93 SER A C 1
ATOM 738 O O . SER A 1 93 ? -10.519 2.302 -11.507 1.00 61.00 93 SER A O 1
ATOM 740 N N . TYR A 1 94 ? -8.832 1.196 -12.407 1.00 45.66 94 TYR A N 1
ATOM 741 C CA . TYR A 1 94 ? -9.434 -0.121 -12.180 1.00 45.66 94 TYR A CA 1
ATOM 742 C C . TYR A 1 94 ? -9.428 -0.499 -10.694 1.00 45.66 94 TYR A C 1
ATOM 744 O O . TYR A 1 94 ? -10.310 -1.208 -10.226 1.00 45.66 94 TYR A O 1
ATOM 752 N N . THR A 1 95 ? -8.483 0.028 -9.910 1.00 42.38 95 THR A N 1
ATOM 753 C CA . THR A 1 95 ? -8.549 -0.057 -8.443 1.00 42.38 95 THR A CA 1
ATOM 754 C C . THR A 1 95 ? -9.708 0.786 -7.895 1.00 42.38 95 THR A C 1
ATOM 756 O O . THR A 1 95 ? -10.255 0.434 -6.858 1.00 42.38 95 THR A O 1
ATOM 759 N N . THR A 1 96 ? -10.128 1.857 -8.581 1.00 38.88 96 THR A N 1
ATOM 760 C CA . THR A 1 96 ? -11.359 2.588 -8.230 1.00 38.88 96 THR A CA 1
ATOM 761 C C . THR A 1 96 ? -12.637 1.909 -8.734 1.00 38.88 96 THR A C 1
ATOM 763 O O . THR A 1 96 ? -13.655 2.051 -8.070 1.00 38.88 96 THR A O 1
ATOM 766 N N . ASP A 1 97 ? -12.584 1.119 -9.813 1.00 37.94 97 ASP A N 1
ATOM 767 C CA . ASP A 1 97 ? -13.777 0.486 -10.408 1.00 37.94 97 ASP A CA 1
ATOM 768 C C . ASP A 1 97 ? -14.018 -0.973 -9.959 1.00 37.94 97 ASP A C 1
ATOM 770 O O . ASP A 1 97 ? -15.159 -1.421 -9.914 1.00 37.94 97 ASP A O 1
ATOM 774 N N . VAL A 1 98 ? -12.981 -1.727 -9.568 1.00 43.00 98 VAL A N 1
ATOM 775 C CA . VAL A 1 98 ? -13.090 -3.136 -9.107 1.00 43.00 98 VAL A CA 1
ATOM 776 C C . VAL A 1 98 ? -12.937 -3.273 -7.588 1.00 43.00 98 VAL A C 1
ATOM 778 O O . VAL A 1 98 ? -13.217 -4.328 -7.026 1.00 43.00 98 VAL A O 1
ATOM 781 N N . ALA A 1 99 ? -12.585 -2.187 -6.894 1.00 40.28 99 ALA A N 1
ATOM 782 C CA . ALA A 1 99 ? -12.840 -2.039 -5.459 1.00 40.28 99 ALA A CA 1
ATOM 783 C C . ALA A 1 99 ? -14.044 -1.123 -5.178 1.00 40.28 99 ALA A C 1
ATOM 785 O O . ALA A 1 99 ? -14.174 -0.614 -4.068 1.00 40.28 99 ALA A O 1
ATOM 786 N N . ALA A 1 100 ? -14.932 -0.933 -6.159 1.00 39.22 100 ALA A N 1
ATOM 787 C CA . ALA A 1 100 ? -16.255 -0.369 -5.937 1.00 39.22 100 ALA A CA 1
ATOM 788 C C . ALA A 1 100 ? -17.207 -1.449 -5.379 1.00 39.22 100 ALA A C 1
ATOM 790 O O . ALA A 1 100 ? -18.247 -1.752 -5.959 1.00 39.22 100 ALA A O 1
ATOM 791 N N . GLU A 1 101 ? -16.889 -2.004 -4.203 1.00 45.06 101 GLU A N 1
ATOM 792 C CA . GLU A 1 101 ? -17.975 -2.041 -3.220 1.00 45.06 101 GLU A CA 1
ATOM 793 C C . GLU A 1 101 ? -18.296 -0.564 -2.938 1.00 45.06 101 GLU A C 1
ATOM 795 O O . GLU A 1 101 ? -17.356 0.238 -2.892 1.00 45.06 101 GLU A O 1
ATOM 800 N N . PRO A 1 102 ? -19.582 -0.168 -2.852 1.00 41.69 102 PRO A N 1
ATOM 801 C CA . PRO A 1 102 ? -19.971 1.236 -2.697 1.00 41.69 102 PRO A CA 1
ATOM 802 C C . PRO A 1 102 ? -19.146 1.884 -1.586 1.00 41.69 102 PRO A C 1
ATOM 804 O O . PRO A 1 102 ? -18.703 1.168 -0.701 1.00 41.69 102 PRO A O 1
ATOM 807 N N . ASP A 1 103 ? -18.923 3.198 -1.616 1.00 46.94 103 ASP A N 1
ATOM 808 C CA . ASP A 1 103 ? -18.293 3.943 -0.516 1.00 46.94 103 ASP A CA 1
ATOM 809 C C . ASP A 1 103 ? -18.916 3.525 0.842 1.00 46.94 103 ASP A C 1
ATOM 811 O O . ASP A 1 103 ? -19.921 4.091 1.268 1.00 46.94 103 ASP A O 1
ATOM 815 N N . VAL A 1 104 ? -18.386 2.487 1.507 1.00 50.94 104 VAL A N 1
ATOM 816 C CA . VAL A 1 104 ? -18.968 1.972 2.746 1.00 50.94 104 VAL A CA 1
ATOM 817 C C . VAL A 1 104 ? -18.165 2.577 3.872 1.00 50.94 104 VAL A C 1
ATOM 819 O O . VAL A 1 104 ? -17.078 2.110 4.217 1.00 50.94 104 VAL A O 1
ATOM 822 N N . GLU A 1 105 ? -18.715 3.626 4.465 1.00 56.53 105 GLU A N 1
ATOM 823 C CA . GLU A 1 105 ? -18.346 3.991 5.820 1.00 56.53 105 GLU A CA 1
ATOM 824 C C . GLU A 1 105 ? -18.786 2.841 6.739 1.00 56.53 105 GLU A C 1
ATOM 826 O O . GLU A 1 105 ? -19.956 2.721 7.101 1.00 56.53 105 GLU A O 1
ATOM 831 N N . ARG A 1 106 ? -17.861 1.929 7.062 1.00 57.00 106 ARG A N 1
ATOM 832 C CA . ARG A 1 106 ? -18.120 0.859 8.032 1.00 57.00 106 ARG A CA 1
ATOM 833 C C . ARG A 1 106 ? -17.661 1.342 9.394 1.00 57.00 106 ARG A C 1
ATOM 835 O O . ARG A 1 106 ? -16.464 1.527 9.634 1.00 57.00 106 ARG A O 1
ATOM 842 N N . TYR A 1 107 ? -18.625 1.544 10.278 1.00 61.84 107 TYR A N 1
ATOM 843 C CA . TYR A 1 107 ? -18.377 1.831 11.678 1.00 61.84 107 TYR A CA 1
ATOM 844 C C . TYR A 1 107 ? -18.794 0.619 12.490 1.00 61.84 107 TYR A C 1
ATOM 846 O O . TYR A 1 107 ? -19.941 0.202 12.397 1.00 61.84 107 TYR A O 1
ATOM 854 N N . PHE A 1 108 ? -17.898 0.076 13.305 1.00 70.62 108 PHE A N 1
ATOM 855 C CA . PHE A 1 108 ? -18.224 -1.066 14.154 1.00 70.62 108 PHE A CA 1
ATOM 856 C C . PHE A 1 108 ? -17.692 -0.886 15.567 1.00 70.62 108 PHE A C 1
ATOM 858 O O . PHE A 1 108 ? -16.781 -0.097 15.853 1.00 70.62 108 PHE A O 1
ATOM 865 N N . PHE A 1 109 ? -18.300 -1.647 16.464 1.00 77.50 109 PHE A N 1
ATOM 866 C CA . PHE A 1 109 ? -17.975 -1.677 17.874 1.00 77.50 109 PHE A CA 1
ATOM 867 C C . PHE A 1 109 ? -17.443 -3.053 18.294 1.00 77.50 109 PHE A C 1
ATOM 869 O O . PHE A 1 109 ? -17.902 -4.089 17.816 1.00 77.50 109 PHE A O 1
ATOM 876 N N . SER A 1 110 ? -16.494 -3.061 19.232 1.00 78.31 110 SER A N 1
ATOM 877 C CA . SER A 1 110 ? -16.047 -4.269 19.933 1.00 78.31 110 SER A CA 1
ATOM 878 C C . SER A 1 110 ? -15.844 -3.988 21.424 1.00 78.31 110 SER A C 1
ATOM 880 O O . SER A 1 110 ? -15.324 -2.933 21.801 1.00 78.31 110 SER A O 1
ATOM 882 N N . ALA A 1 111 ? -16.244 -4.930 22.276 1.00 77.69 111 ALA A N 1
ATOM 883 C CA . ALA A 1 111 ? -16.032 -4.889 23.720 1.00 77.69 111 ALA A CA 1
ATOM 884 C C . ALA A 1 111 ? -14.922 -5.878 24.106 1.00 77.69 111 ALA A C 1
ATOM 886 O O . ALA A 1 111 ? -14.760 -6.914 23.468 1.00 77.69 111 ALA A O 1
ATOM 887 N N . GLY A 1 112 ? -14.135 -5.596 25.146 1.00 81.94 112 GLY A N 1
ATOM 888 C CA . GLY A 1 112 ? -13.109 -6.550 25.567 1.00 81.94 112 GLY A CA 1
ATOM 889 C C . GLY A 1 112 ? -12.306 -6.161 26.800 1.00 81.94 112 GLY A C 1
ATOM 890 O O . GLY A 1 112 ? -12.605 -5.194 27.500 1.00 81.94 112 GLY A O 1
ATOM 891 N N . PHE A 1 113 ? -11.250 -6.938 27.052 1.00 76.25 113 PHE A N 1
ATOM 892 C CA . PHE A 1 113 ? -10.322 -6.738 28.166 1.00 76.25 113 PHE A CA 1
ATOM 893 C C . PHE A 1 113 ? -8.936 -6.342 27.661 1.00 76.25 113 PHE A C 1
ATOM 895 O O . PHE A 1 113 ? -8.359 -7.014 26.804 1.00 76.25 113 PHE A O 1
ATOM 902 N N . GLU A 1 114 ? -8.383 -5.246 28.177 1.00 78.75 114 GLU A N 1
ATOM 903 C CA . GLU A 1 114 ? -7.031 -4.791 27.853 1.00 78.75 114 GLU A CA 1
ATOM 904 C C . GLU A 1 114 ? -6.134 -4.918 29.079 1.00 78.75 114 GLU A C 1
ATOM 906 O O . GLU A 1 114 ? -6.485 -4.540 30.202 1.00 78.75 114 GLU A O 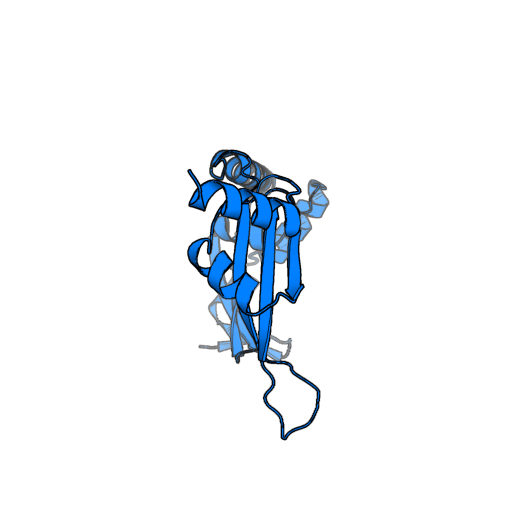1
ATOM 911 N N . LYS A 1 115 ? -4.943 -5.470 28.855 1.00 70.62 115 LYS A N 1
ATOM 912 C CA . LYS A 1 115 ? -3.924 -5.593 29.887 1.00 70.62 115 LYS A CA 1
ATOM 913 C C . LYS A 1 115 ? -3.269 -4.233 30.111 1.00 70.62 115 LYS A C 1
ATOM 915 O O . LYS A 1 115 ? -2.654 -3.686 29.198 1.00 70.62 115 LYS A O 1
ATOM 920 N N . LEU A 1 116 ? -3.298 -3.727 31.342 1.00 64.69 116 LEU A N 1
ATOM 921 C CA . LEU A 1 116 ? -2.538 -2.531 31.694 1.00 64.69 116 LEU A CA 1
ATOM 922 C C . LEU A 1 116 ? -1.042 -2.842 31.724 1.00 64.69 116 LEU A C 1
ATOM 924 O O . LEU A 1 116 ? -0.538 -3.487 32.646 1.00 64.69 116 LEU A O 1
ATOM 928 N N . SER A 1 117 ? -0.295 -2.346 30.741 1.00 56.78 117 SER A N 1
ATOM 929 C CA . SER A 1 117 ? 1.153 -2.244 30.880 1.00 56.78 117 SER A CA 1
ATOM 930 C C . SER A 1 117 ? 1.477 -0.964 31.649 1.00 56.78 117 SER A C 1
ATOM 932 O O . SER A 1 117 ? 1.237 0.123 31.132 1.00 56.78 117 SER A O 1
ATOM 934 N N . ARG A 1 118 ? 2.081 -1.111 32.837 1.00 54.56 118 ARG A N 1
ATOM 935 C CA . ARG A 1 118 ? 2.614 -0.063 33.740 1.00 54.56 118 ARG A CA 1
ATOM 936 C C . ARG A 1 118 ? 1.683 0.385 34.873 1.00 54.56 118 ARG A C 1
ATOM 938 O O . ARG A 1 118 ? 1.207 1.512 34.890 1.00 54.56 118 ARG A O 1
ATOM 945 N N . ARG A 1 119 ? 1.562 -0.452 35.907 1.00 46.88 119 ARG A N 1
ATOM 946 C CA . ARG A 1 119 ? 1.678 -0.022 37.316 1.00 46.88 119 ARG A CA 1
ATOM 947 C C . ARG A 1 119 ? 1.993 -1.253 38.178 1.00 46.88 119 ARG A C 1
ATOM 949 O O . ARG A 1 119 ? 1.114 -2.024 38.528 1.00 46.88 119 ARG A O 1
ATOM 956 N N . SER A 1 120 ? 3.283 -1.414 38.479 1.00 48.88 120 SER A N 1
ATOM 957 C CA . SER A 1 120 ? 3.904 -2.500 39.257 1.00 48.88 120 SER A CA 1
ATOM 958 C C . SER A 1 120 ? 3.992 -3.886 38.586 1.00 48.88 120 SER A C 1
ATOM 960 O O . SER A 1 120 ? 3.116 -4.320 37.845 1.00 48.88 120 SER A O 1
ATOM 962 N N . LYS A 1 121 ? 5.096 -4.591 38.868 1.00 49.47 121 LYS A N 1
ATOM 963 C CA . LYS A 1 121 ? 5.406 -5.967 38.429 1.00 49.47 121 LYS A CA 1
ATOM 964 C C . LYS A 1 121 ? 4.475 -7.021 39.065 1.00 49.47 121 LYS A C 1
ATOM 966 O O . LYS A 1 121 ? 4.496 -8.173 38.644 1.00 49.47 121 LYS A O 1
ATOM 971 N N . TRP A 1 122 ? 3.668 -6.621 40.051 1.00 49.19 122 TRP A N 1
ATOM 972 C CA . TRP A 1 122 ? 2.976 -7.516 40.982 1.00 49.19 122 TRP A CA 1
ATOM 973 C C . TRP A 1 122 ? 1.449 -7.482 40.875 1.00 49.19 122 TRP A C 1
ATOM 975 O O . TRP A 1 122 ? 0.792 -8.383 41.380 1.00 49.19 122 TRP A O 1
ATOM 985 N N . GLU A 1 123 ? 0.874 -6.527 40.143 1.00 51.03 123 GLU A N 1
ATOM 986 C CA . GLU A 1 123 ? -0.570 -6.472 39.911 1.00 51.03 123 GLU A CA 1
ATOM 987 C C . GLU A 1 123 ? -0.873 -6.524 38.413 1.00 51.03 123 GLU A C 1
ATOM 989 O O . GLU A 1 123 ? -0.814 -5.525 37.693 1.00 51.03 123 GLU A O 1
ATOM 994 N N . LYS A 1 124 ? -1.229 -7.713 37.918 1.00 54.22 124 LYS A N 1
ATOM 995 C CA . LYS A 1 124 ? -1.836 -7.851 36.589 1.00 54.22 124 LYS A CA 1
ATOM 996 C C . LYS A 1 124 ? -3.270 -7.316 36.664 1.00 54.22 124 LYS A C 1
ATOM 998 O O . LYS A 1 124 ? -4.195 -8.074 36.928 1.00 54.22 124 LYS A O 1
ATOM 1003 N N . LYS A 1 125 ? -3.450 -6.012 36.457 1.00 5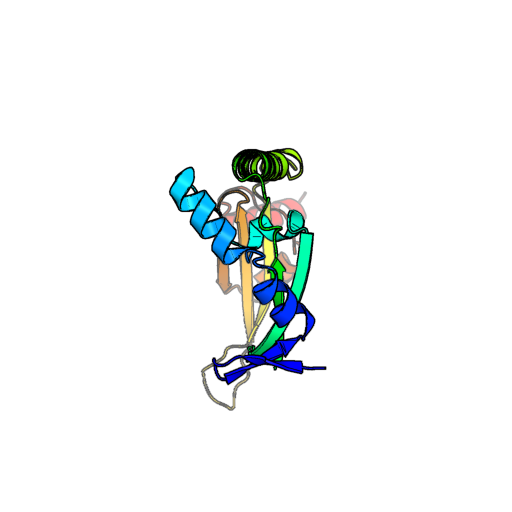9.91 125 LYS A N 1
ATOM 1004 C CA . LYS A 1 125 ? -4.778 -5.387 36.367 1.00 59.91 125 LYS A CA 1
ATOM 1005 C C . LYS A 1 125 ? -5.274 -5.412 34.918 1.00 59.91 125 LYS A C 1
ATOM 1007 O O . LYS A 1 125 ? -4.566 -4.991 34.000 1.00 59.91 125 LYS A O 1
ATOM 1012 N N . TRP A 1 126 ? -6.485 -5.923 34.731 1.00 67.19 126 TRP A N 1
ATOM 1013 C CA . TRP A 1 126 ? -7.226 -5.864 33.473 1.00 67.19 126 TRP A CA 1
ATOM 1014 C C . TRP A 1 126 ? -8.193 -4.684 33.525 1.00 67.19 126 TRP A C 1
ATOM 1016 O O . TRP A 1 126 ? -8.790 -4.438 34.572 1.00 67.19 126 TRP A O 1
ATOM 1026 N N . ARG A 1 127 ? -8.340 -3.958 32.414 1.00 74.62 127 ARG A N 1
ATOM 1027 C CA . ARG A 1 127 ? -9.417 -2.977 32.238 1.00 74.62 127 ARG A CA 1
ATOM 1028 C C . ARG A 1 127 ? -10.412 -3.478 31.218 1.00 74.62 127 ARG A C 1
ATOM 1030 O O . ARG A 1 127 ? -10.025 -4.089 30.223 1.00 74.62 127 ARG A O 1
ATOM 1037 N N . VAL A 1 128 ? -11.673 -3.185 31.481 1.00 76.88 128 VAL A N 1
ATOM 1038 C CA . VAL A 1 128 ? -12.772 -3.432 30.559 1.00 76.88 128 VAL A CA 1
ATOM 1039 C C . VAL A 1 128 ? -12.876 -2.230 29.628 1.00 76.88 128 VAL A C 1
ATOM 1041 O O . VAL A 1 128 ? -12.842 -1.084 30.083 1.00 76.88 128 VAL A O 1
ATOM 1044 N N . TYR A 1 129 ? -12.938 -2.470 28.323 1.00 78.00 129 TYR A N 1
ATOM 1045 C CA . TYR A 1 129 ? -12.972 -1.402 27.335 1.00 78.00 129 TYR A CA 1
ATOM 1046 C C . TYR A 1 129 ? -13.984 -1.662 26.228 1.00 78.00 129 TYR A C 1
ATOM 1048 O O . TYR A 1 129 ? -14.354 -2.789 25.908 1.00 78.00 129 TYR A O 1
ATOM 1056 N N . ALA A 1 130 ? -14.359 -0.555 25.612 1.00 76.06 130 ALA A N 1
ATOM 1057 C CA . ALA A 1 130 ? -15.148 -0.438 24.412 1.00 76.06 130 ALA A CA 1
ATOM 1058 C C . ALA A 1 130 ? -14.272 0.204 23.326 1.00 76.06 130 ALA A C 1
ATOM 1060 O O . ALA A 1 130 ? -13.768 1.316 23.517 1.00 76.06 130 ALA A O 1
ATOM 1061 N N . LYS A 1 131 ? -14.054 -0.481 22.201 1.00 78.19 131 LYS A N 1
ATOM 1062 C CA . LYS A 1 131 ? -13.343 0.057 21.035 1.00 78.19 131 LYS A CA 1
ATOM 1063 C C . LYS A 1 131 ? -14.352 0.370 19.937 1.00 78.19 131 LYS A C 1
ATOM 1065 O O . LYS A 1 131 ? -15.043 -0.519 19.449 1.00 78.19 131 LYS A O 1
ATOM 1070 N N . PHE A 1 132 ? -14.375 1.638 19.547 1.00 70.94 132 PHE A N 1
ATOM 1071 C CA . PHE A 1 132 ? -15.148 2.156 18.425 1.00 70.94 132 PHE A CA 1
ATOM 1072 C C . PHE A 1 132 ? -14.183 2.405 17.275 1.00 70.94 132 PHE A C 1
ATOM 1074 O O . PHE A 1 132 ? -13.192 3.125 17.449 1.00 70.94 132 PHE A O 1
ATOM 1081 N N . GLU A 1 133 ? -14.434 1.773 16.136 1.00 66.12 133 GLU A N 1
ATOM 1082 C CA . GLU A 1 133 ? -13.540 1.803 14.986 1.00 66.12 133 GLU A CA 1
ATOM 1083 C C . GLU A 1 133 ? -14.304 2.255 13.741 1.00 66.12 133 GLU A C 1
ATOM 1085 O O . GLU A 1 133 ? -15.368 1.732 13.416 1.00 66.12 133 GLU A O 1
ATOM 1090 N N . ALA A 1 134 ? -13.758 3.272 13.075 1.00 61.88 134 ALA A N 1
ATOM 1091 C CA . ALA A 1 134 ? -14.249 3.784 11.806 1.00 61.88 134 ALA A CA 1
ATOM 1092 C C . ALA A 1 134 ? -13.244 3.427 10.711 1.00 61.88 134 ALA A C 1
ATOM 1094 O O . ALA A 1 134 ? -12.067 3.803 10.801 1.00 61.88 134 ALA A O 1
ATOM 1095 N N . ILE A 1 135 ? -13.703 2.720 9.679 1.00 58.69 135 ILE A N 1
ATOM 1096 C CA . ILE A 1 135 ? -12.911 2.432 8.484 1.00 58.69 135 ILE A CA 1
ATOM 1097 C C . ILE A 1 135 ? -13.459 3.288 7.344 1.00 58.69 135 ILE A C 1
ATOM 1099 O O . ILE A 1 135 ? -14.539 3.018 6.825 1.00 58.69 135 ILE A O 1
ATOM 1103 N N . VAL A 1 136 ? -12.699 4.316 6.949 1.00 54.16 136 VAL A N 1
ATOM 1104 C CA . VAL A 1 136 ? -13.021 5.156 5.787 1.00 54.16 136 VAL A CA 1
ATOM 1105 C C . VAL A 1 136 ? -12.078 4.811 4.633 1.00 54.16 136 VAL A C 1
ATOM 1107 O O . VAL A 1 136 ? -10.889 5.159 4.630 1.00 54.16 136 VAL A O 1
ATOM 1110 N N . CYS A 1 137 ? -12.605 4.114 3.629 1.00 48.06 137 CYS A N 1
ATOM 1111 C CA . CYS A 1 137 ? -11.866 3.723 2.431 1.00 48.06 137 CYS A CA 1
ATOM 1112 C C . CYS A 1 137 ? -11.856 4.858 1.395 1.00 48.06 137 CYS A C 1
ATOM 1114 O O . CYS A 1 137 ? -12.672 4.892 0.490 1.00 48.06 137 CYS A O 1
ATOM 1116 N N . LYS A 1 138 ? -10.909 5.791 1.523 1.00 47.84 138 LYS A N 1
ATOM 1117 C CA . LYS A 1 138 ? -10.465 6.693 0.430 1.00 47.84 138 LYS A CA 1
ATOM 1118 C C . LYS A 1 138 ? -9.073 7.273 0.689 1.00 47.84 138 LYS A C 1
ATOM 1120 O O . LYS A 1 138 ? -8.336 7.593 -0.238 1.00 47.84 138 LYS A O 1
ATOM 1125 N N . SER A 1 139 ? -8.670 7.339 1.958 1.00 41.06 139 SER A N 1
ATOM 1126 C CA . SER A 1 139 ? -7.394 7.925 2.379 1.00 41.06 139 SER A CA 1
ATOM 1127 C C . SER A 1 139 ? -6.818 7.265 3.637 1.00 41.06 139 SER A C 1
ATOM 1129 O O . SER A 1 139 ? -6.136 7.913 4.417 1.00 41.06 139 SER A O 1
ATOM 1131 N N . SER A 1 140 ? -7.032 5.961 3.856 1.00 45.00 140 SER A N 1
ATOM 1132 C CA . SER A 1 140 ? -6.385 5.204 4.953 1.00 45.00 140 SER A CA 1
ATOM 1133 C C . SER A 1 140 ? -6.508 5.848 6.349 1.00 45.00 140 SER A C 1
ATOM 1135 O O . SER A 1 140 ? -5.616 5.701 7.184 1.00 45.00 140 SER A O 1
ATOM 1137 N N . ILE A 1 141 ? -7.607 6.560 6.621 1.00 46.19 141 ILE A N 1
ATOM 1138 C CA . ILE A 1 141 ? -7.887 7.088 7.957 1.00 46.19 141 ILE A CA 1
ATOM 1139 C C . ILE A 1 141 ? -8.672 6.014 8.706 1.00 46.19 141 ILE A C 1
ATOM 1141 O O . ILE A 1 141 ? -9.883 5.881 8.557 1.00 46.19 141 ILE A O 1
ATOM 1145 N N . GLN A 1 142 ? -7.950 5.216 9.488 1.00 56.50 142 GLN A N 1
ATOM 1146 C CA . GLN A 1 142 ? -8.537 4.390 10.536 1.00 56.50 142 GLN A CA 1
ATOM 1147 C C . GLN A 1 142 ? -8.566 5.231 11.810 1.00 56.50 142 GLN A C 1
ATOM 1149 O O . GLN A 1 142 ? -7.513 5.602 12.331 1.00 56.50 142 GLN A O 1
ATOM 1154 N N . PHE A 1 143 ? -9.757 5.554 12.309 1.00 59.81 143 PHE A N 1
ATOM 1155 C CA . PHE A 1 143 ? -9.891 6.142 13.638 1.00 59.81 143 PHE A CA 1
ATOM 1156 C C . PHE A 1 143 ? -10.375 5.063 14.597 1.00 59.81 143 PHE A C 1
ATOM 1158 O O . PHE A 1 143 ? -11.464 4.518 14.433 1.00 59.81 143 PHE A O 1
ATOM 1165 N N . SER A 1 144 ? -9.562 4.760 15.607 1.00 68.31 144 SER A N 1
ATOM 1166 C CA . SER A 1 144 ? -9.949 3.875 16.700 1.00 68.31 144 SER A CA 1
ATOM 1167 C C . SER A 1 144 ? -9.939 4.652 18.008 1.00 68.31 144 SER A C 1
ATOM 1169 O O . SER A 1 144 ? -8.888 5.158 18.414 1.00 68.31 144 SER A O 1
ATOM 1171 N N . LYS A 1 145 ? -11.078 4.706 18.699 1.00 74.62 145 LYS A N 1
ATOM 1172 C CA . LYS A 1 145 ? -11.171 5.271 20.047 1.00 74.62 145 LYS A CA 1
ATOM 1173 C C . LYS A 1 145 ? -11.493 4.167 21.036 1.00 74.62 145 LYS A C 1
ATOM 1175 O O . LYS A 1 145 ? -12.516 3.495 20.924 1.00 74.62 145 LYS A O 1
ATOM 1180 N N . LYS A 1 146 ? -10.612 4.001 22.019 1.00 78.69 146 LYS A N 1
ATOM 1181 C CA . LYS A 1 146 ? -10.849 3.132 23.170 1.00 78.69 146 LYS A CA 1
ATOM 1182 C C . LYS A 1 146 ? -11.423 3.956 24.311 1.00 78.69 146 LYS A C 1
ATOM 1184 O O . LYS A 1 146 ? -10.891 5.017 24.631 1.00 78.69 146 LYS A O 1
ATOM 1189 N N . THR A 1 147 ? -12.487 3.450 24.916 1.00 78.69 147 THR A N 1
ATOM 1190 C CA . THR A 1 147 ? -13.144 4.054 26.074 1.00 78.69 147 THR A CA 1
ATOM 1191 C C . THR A 1 147 ? -13.251 3.003 27.169 1.00 78.69 147 THR A C 1
ATOM 1193 O O . THR A 1 147 ? -13.638 1.869 26.898 1.00 78.69 147 THR A O 1
ATOM 1196 N N . GLU A 1 148 ? -12.872 3.361 28.391 1.00 82.12 148 GLU A N 1
ATOM 1197 C CA . GLU A 1 148 ? -13.058 2.503 29.563 1.00 82.12 148 GLU A CA 1
ATOM 1198 C C . GLU A 1 148 ? -14.551 2.450 29.913 1.00 82.12 148 GLU A C 1
ATOM 1200 O O . GLU A 1 148 ? -15.230 3.477 29.878 1.00 82.12 148 GLU A O 1
ATOM 1205 N N . ILE A 1 149 ? -15.068 1.254 30.191 1.00 80.44 149 ILE A N 1
ATOM 1206 C CA . ILE A 1 149 ? -16.484 1.025 30.520 1.00 80.44 149 ILE A CA 1
ATOM 1207 C C . ILE A 1 149 ? -16.600 0.225 31.817 1.00 80.44 149 ILE A C 1
ATOM 1209 O O . ILE A 1 149 ? -15.631 -0.411 32.241 1.00 80.44 149 ILE A O 1
ATOM 1213 N N . SER A 1 150 ? -17.774 0.256 32.455 1.00 80.19 150 SER A N 1
ATOM 1214 C CA . SER A 1 150 ? -18.017 -0.573 33.637 1.00 80.19 150 SER A CA 1
ATOM 1215 C C . SER A 1 150 ? -18.155 -2.057 33.262 1.00 80.19 150 SER A C 1
ATOM 1217 O O . SER A 1 150 ? -18.246 -2.423 32.086 1.00 80.19 150 SER A O 1
ATOM 1219 N N . LYS A 1 151 ? -18.164 -2.940 34.266 1.00 79.06 151 LYS A N 1
ATOM 1220 C CA . LYS A 1 151 ? -18.382 -4.375 34.038 1.00 79.06 151 LYS A CA 1
ATOM 1221 C C . LYS A 1 151 ? -19.817 -4.649 33.577 1.00 79.06 151 LYS A C 1
ATOM 1223 O O . LYS A 1 151 ? -20.020 -5.472 32.694 1.00 79.06 151 LYS A O 1
ATOM 1228 N N . GLU A 1 152 ? -20.785 -3.940 34.148 1.00 80.56 152 GLU A N 1
ATOM 1229 C CA . GLU A 1 152 ? -22.204 -4.025 33.788 1.00 80.56 152 GLU A CA 1
ATOM 1230 C C . GLU A 1 152 ? -22.417 -3.605 32.331 1.00 80.56 152 GLU A C 1
ATOM 1232 O O . GLU A 1 152 ? -23.071 -4.312 31.567 1.00 80.56 152 GLU A O 1
ATOM 1237 N N . ASP A 1 153 ? -21.780 -2.503 31.922 1.00 77.81 153 ASP A N 1
ATOM 1238 C CA . ASP A 1 153 ? -21.791 -2.044 30.534 1.00 77.81 153 ASP A CA 1
ATOM 1239 C C . ASP A 1 153 ? -21.199 -3.083 29.574 1.00 77.81 153 ASP A C 1
ATOM 1241 O O . ASP A 1 153 ? -21.649 -3.204 28.440 1.00 77.81 153 ASP A O 1
ATOM 1245 N N . TYR A 1 154 ? -20.168 -3.814 29.996 1.00 80.44 154 TYR A N 1
ATOM 1246 C CA . TYR A 1 154 ? -19.549 -4.839 29.164 1.00 80.44 154 TYR A CA 1
ATOM 1247 C C . TYR A 1 154 ? -20.455 -6.040 28.946 1.00 80.44 154 TYR A C 1
ATOM 1249 O O . TYR A 1 154 ? -20.602 -6.458 27.804 1.00 80.44 154 TYR A O 1
ATOM 1257 N N . GLU A 1 155 ? -21.073 -6.575 30.000 1.00 82.12 155 GLU A N 1
ATOM 1258 C CA . GLU A 1 155 ? -21.993 -7.710 29.855 1.00 82.12 155 GLU A CA 1
ATOM 1259 C C . GLU A 1 155 ? -23.164 -7.353 28.932 1.00 82.12 155 GLU A C 1
ATOM 1261 O O . GLU A 1 155 ? -23.521 -8.148 28.065 1.00 82.12 155 GLU A O 1
ATOM 1266 N N . LEU A 1 156 ? -23.680 -6.122 29.042 1.00 81.25 156 LEU A N 1
ATOM 1267 C CA . LEU A 1 156 ? -24.697 -5.595 28.133 1.00 81.25 156 LEU A CA 1
ATOM 1268 C C . LEU A 1 156 ? -24.190 -5.516 26.682 1.00 81.25 156 LEU A C 1
ATOM 1270 O O . LEU A 1 156 ? -24.859 -5.947 25.748 1.00 81.25 156 LEU A O 1
ATOM 1274 N N . LEU A 1 157 ? -23.004 -4.942 26.470 1.00 78.06 157 LEU A N 1
ATOM 1275 C CA . LEU A 1 157 ? -22.490 -4.648 25.130 1.00 78.06 157 LEU A CA 1
ATOM 1276 C C . LEU A 1 157 ? -21.852 -5.853 24.427 1.00 78.06 157 LEU A C 1
ATOM 1278 O O . LEU A 1 157 ? -21.723 -5.838 23.203 1.00 78.06 157 LEU A O 1
ATOM 1282 N N . LYS A 1 158 ? -21.479 -6.901 25.164 1.00 80.38 158 LYS A N 1
ATOM 1283 C CA . LYS A 1 158 ? -20.878 -8.131 24.630 1.00 80.38 158 LYS A CA 1
ATOM 1284 C C . LYS A 1 158 ? -21.781 -8.828 23.608 1.00 80.38 158 LYS A C 1
ATOM 1286 O O . LYS A 1 158 ? -21.290 -9.361 22.618 1.00 80.38 158 LYS A O 1
ATOM 1291 N N . GLY A 1 159 ? -23.102 -8.778 23.804 1.00 76.12 159 GLY A N 1
ATOM 1292 C CA . GLY A 1 159 ? -24.084 -9.319 22.853 1.00 76.12 159 GLY A CA 1
ATOM 1293 C C . GLY A 1 159 ? -24.157 -8.561 21.521 1.00 76.12 159 GLY A C 1
ATOM 1294 O O . GLY A 1 159 ? -24.719 -9.066 20.552 1.00 76.12 159 GLY A O 1
ATOM 1295 N N . PHE A 1 160 ? -23.558 -7.370 21.456 1.00 76.88 160 PHE A N 1
ATOM 1296 C CA . PHE A 1 160 ? -23.564 -6.487 20.292 1.00 76.88 160 PHE A CA 1
ATOM 1297 C C . PHE A 1 160 ? -22.159 -6.298 19.699 1.00 76.88 160 PHE A C 1
ATOM 1299 O O . PHE A 1 160 ? -21.897 -5.316 19.000 1.00 76.88 160 PHE A O 1
ATOM 1306 N N . GLU A 1 161 ? -21.238 -7.226 19.965 1.00 72.00 161 GLU A N 1
ATOM 1307 C CA . GLU A 1 161 ? -19.927 -7.242 19.317 1.00 72.00 161 GLU A CA 1
ATOM 1308 C C . GLU A 1 161 ? -20.086 -7.319 17.790 1.00 72.00 161 GLU A C 1
ATOM 1310 O O . GLU A 1 161 ? -20.818 -8.155 17.262 1.00 72.00 161 GLU A O 1
ATOM 1315 N N . ASN A 1 162 ? -19.378 -6.441 17.074 1.00 68.75 162 ASN A N 1
ATOM 1316 C CA . ASN A 1 162 ? -19.425 -6.275 15.617 1.00 68.75 162 ASN A CA 1
ATOM 1317 C C . ASN A 1 162 ? -20.727 -5.677 15.059 1.00 68.75 162 ASN A C 1
ATOM 1319 O O . ASN A 1 162 ? -20.940 -5.728 13.850 1.00 68.75 162 ASN A O 1
ATOM 1323 N N . TYR A 1 163 ? -21.584 -5.082 15.897 1.00 77.19 163 TYR A N 1
ATOM 1324 C CA . TYR A 1 163 ? -22.704 -4.296 15.382 1.00 77.19 163 TYR A CA 1
ATOM 1325 C C . TYR A 1 163 ? -22.236 -3.012 14.707 1.00 77.19 163 TYR A C 1
ATOM 1327 O O . TYR A 1 163 ? -21.341 -2.317 15.203 1.00 77.19 163 TYR A O 1
ATOM 1335 N N . ASP A 1 164 ? -22.945 -2.665 13.634 1.00 75.81 164 ASP A N 1
ATOM 1336 C CA . ASP A 1 164 ? -22.749 -1.403 12.946 1.00 75.81 164 ASP A CA 1
ATOM 1337 C C . ASP A 1 164 ? -23.188 -0.225 13.829 1.00 75.81 164 ASP A C 1
ATOM 1339 O O . ASP A 1 164 ? -24.287 -0.190 14.418 1.00 75.81 164 ASP A O 1
ATOM 1343 N N . LEU A 1 165 ? -22.301 0.760 13.912 1.00 69.88 165 LEU A N 1
ATOM 1344 C CA . LEU A 1 165 ? -22.573 2.062 14.502 1.00 69.88 165 LEU A CA 1
ATOM 1345 C C . LEU A 1 165 ? -23.173 2.974 13.439 1.00 69.88 165 LEU A C 1
ATOM 1347 O O . LEU A 1 165 ? -22.856 2.880 12.252 1.00 69.88 165 LEU A O 1
ATOM 1351 N N . LYS A 1 166 ? -24.012 3.912 13.870 1.00 75.69 166 LYS A N 1
ATOM 1352 C CA . LYS A 1 166 ? -24.393 5.023 12.994 1.00 75.69 166 LYS A CA 1
ATOM 1353 C C . LYS A 1 166 ? -23.204 5.973 12.822 1.00 75.69 166 LYS A C 1
ATOM 1355 O O . LYS A 1 166 ? -22.344 6.070 13.700 1.00 75.69 166 LYS A O 1
ATOM 1360 N N . ALA A 1 167 ? -23.177 6.703 11.709 1.00 62.81 167 ALA A N 1
ATOM 1361 C CA . ALA A 1 167 ? -22.177 7.742 11.488 1.00 62.81 167 ALA A CA 1
ATOM 1362 C C . ALA A 1 167 ? -22.168 8.725 12.672 1.00 62.81 167 ALA A C 1
ATOM 1364 O O . ALA A 1 167 ? -23.215 9.246 13.060 1.00 62.81 167 ALA A O 1
ATOM 1365 N N . TYR A 1 168 ? -20.983 8.940 13.251 1.00 64.06 168 TYR A N 1
ATOM 1366 C CA . TYR A 1 168 ? -20.752 9.797 14.424 1.00 64.06 168 TYR A CA 1
ATOM 1367 C C . TYR A 1 168 ? -21.465 9.376 15.723 1.00 64.06 168 TYR A C 1
ATOM 1369 O O . TYR A 1 168 ? -21.521 10.171 16.659 1.00 64.06 168 TYR A O 1
ATOM 1377 N N . GLU A 1 169 ? -21.960 8.138 15.822 1.00 71.81 169 GLU A N 1
ATOM 1378 C CA . GLU A 1 169 ? -22.629 7.647 17.030 1.00 71.81 169 GLU A CA 1
ATOM 1379 C C . GLU A 1 169 ? -21.671 7.613 18.227 1.00 71.81 169 GLU A C 1
ATOM 1381 O O . GLU A 1 169 ? -20.608 6.982 18.210 1.00 71.81 169 GLU A O 1
ATOM 1386 N N . THR A 1 170 ? -22.056 8.301 19.296 1.00 72.56 170 THR A N 1
ATOM 1387 C CA . THR A 1 170 ? -21.318 8.294 20.556 1.00 72.56 170 THR A CA 1
ATOM 1388 C C . THR A 1 170 ? -21.573 7.008 21.347 1.00 72.56 170 THR A C 1
ATOM 1390 O O . THR A 1 170 ? -22.572 6.313 21.168 1.00 72.56 170 THR A O 1
ATOM 1393 N N . VAL A 1 171 ? -20.691 6.708 22.307 1.00 69.06 171 VAL A N 1
ATOM 1394 C CA . VAL A 1 171 ? -20.826 5.543 23.206 1.00 69.06 171 VAL A CA 1
ATOM 1395 C C . VAL A 1 171 ? -22.177 5.534 23.931 1.00 69.06 171 VAL A C 1
ATOM 1397 O O . VAL A 1 171 ? -22.807 4.487 24.056 1.00 69.06 171 VAL A O 1
ATOM 1400 N N . GLY A 1 172 ? -22.622 6.699 24.411 1.00 75.12 172 GLY A N 1
ATOM 1401 C CA . GLY A 1 172 ? -23.898 6.836 25.112 1.00 75.12 172 GLY A CA 1
ATOM 1402 C C . GLY A 1 172 ? -25.098 6.606 24.193 1.00 75.12 172 GLY A C 1
ATOM 1403 O O . GLY A 1 172 ? -26.047 5.931 24.584 1.00 75.12 172 GLY A O 1
ATOM 1404 N N . GLU A 1 173 ? -25.040 7.104 22.957 1.00 80.50 173 GLU A N 1
ATOM 1405 C CA . GLU A 1 173 ? -26.095 6.896 21.957 1.00 80.50 173 GLU A CA 1
ATOM 1406 C C . GLU A 1 173 ? -26.204 5.428 21.543 1.00 80.50 173 GLU A C 1
ATOM 1408 O O . GLU A 1 173 ? -27.314 4.894 21.513 1.00 80.50 173 GLU A O 1
ATOM 1413 N N . PHE A 1 174 ? -25.070 4.753 21.333 1.00 80.81 174 PHE A N 1
ATOM 1414 C CA . PHE A 1 174 ? -25.041 3.324 21.029 1.00 80.81 174 PHE A CA 1
ATOM 1415 C C . PHE A 1 174 ? -25.659 2.492 22.157 1.00 80.81 174 PHE A C 1
ATOM 1417 O O . PHE A 1 174 ? -26.548 1.678 21.908 1.00 80.81 174 PHE A O 1
ATOM 1424 N N . LYS A 1 175 ? -25.257 2.749 23.411 1.00 77.12 175 LYS A N 1
ATOM 1425 C CA . LYS A 1 175 ? -25.834 2.090 24.594 1.00 77.12 175 LYS A CA 1
ATOM 1426 C C . LYS A 1 175 ? -27.344 2.291 24.668 1.00 77.12 175 LYS A C 1
ATOM 1428 O O . LYS A 1 175 ? -28.088 1.322 24.763 1.00 77.12 175 LYS A O 1
ATOM 1433 N N . ASN A 1 176 ? -27.804 3.536 24.558 1.00 82.50 176 ASN A N 1
ATOM 1434 C CA . ASN A 1 176 ? -29.228 3.862 24.612 1.00 82.50 176 ASN A CA 1
ATOM 1435 C C . ASN A 1 176 ? -30.019 3.202 23.475 1.00 82.50 176 ASN A C 1
ATOM 1437 O O . ASN A 1 176 ? -31.167 2.809 23.670 1.00 82.50 176 ASN A O 1
ATOM 1441 N N . ARG A 1 177 ? -29.423 3.069 22.286 1.00 83.06 177 ARG A N 1
ATOM 1442 C CA . ARG A 1 177 ? -30.039 2.382 21.149 1.00 83.06 177 ARG A CA 1
ATOM 1443 C C . ARG A 1 177 ? -30.150 0.877 21.377 1.00 83.06 177 ARG A C 1
ATOM 1445 O O . ARG A 1 177 ? -31.186 0.313 21.036 1.00 83.06 177 ARG A O 1
ATOM 1452 N N . MET A 1 178 ? -29.122 0.242 21.937 1.00 79.31 178 MET A N 1
ATOM 1453 C CA . MET A 1 178 ? -29.151 -1.196 22.218 1.00 79.31 178 MET A CA 1
ATOM 1454 C C . MET A 1 178 ? -30.082 -1.533 23.384 1.00 79.31 178 MET A C 1
ATOM 1456 O O . MET A 1 178 ? -30.891 -2.444 23.252 1.00 79.31 178 MET A O 1
ATOM 1460 N N . LEU A 1 179 ? -30.103 -0.709 24.438 1.00 75.50 179 LEU A N 1
ATOM 1461 C CA . LEU A 1 179 ? -31.076 -0.822 25.532 1.00 75.50 179 LEU A CA 1
ATOM 1462 C C . LEU A 1 179 ? -32.526 -0.736 25.033 1.00 75.50 179 LEU A C 1
ATOM 1464 O O . LEU A 1 179 ? -33.390 -1.468 25.495 1.00 75.50 179 LEU A O 1
ATOM 1468 N N . LYS A 1 180 ? -32.807 0.131 24.052 1.00 76.56 180 LYS A N 1
ATOM 1469 C CA . LYS A 1 180 ? -34.143 0.229 23.439 1.00 76.56 180 LYS A CA 1
ATOM 1470 C C . LYS A 1 180 ? -34.502 -0.966 22.551 1.00 76.56 180 LYS A C 1
ATOM 1472 O O . LYS A 1 180 ? -35.684 -1.184 22.322 1.00 76.56 180 LYS A O 1
ATOM 1477 N N . LYS A 1 181 ? -33.514 -1.706 22.036 1.00 66.31 181 LYS A N 1
ATOM 1478 C CA . LYS A 1 181 ? -33.734 -2.915 21.228 1.00 66.31 181 LYS A CA 1
ATOM 1479 C C . LYS A 1 181 ? -33.984 -4.166 22.070 1.00 66.31 181 LYS A C 1
ATOM 1481 O O . LYS A 1 181 ? -34.638 -5.061 21.568 1.00 66.31 181 LYS A O 1
ATOM 1486 N N . GLU A 1 182 ? -33.491 -4.236 23.306 1.00 56.94 182 GLU A N 1
ATOM 1487 C CA . GLU A 1 182 ? -33.804 -5.352 24.219 1.00 56.94 182 GLU A CA 1
ATOM 1488 C C . GLU A 1 182 ? -35.228 -5.285 24.796 1.00 56.94 182 GLU A C 1
ATOM 1490 O O . GLU A 1 182 ? -35.740 -6.288 25.284 1.00 56.94 182 GLU A O 1
ATOM 1495 N N . VAL A 1 183 ? -35.867 -4.111 24.760 1.00 54.94 183 VAL A N 1
ATOM 1496 C CA . VAL A 1 183 ? -37.204 -3.871 25.341 1.00 54.94 183 VAL A CA 1
ATOM 1497 C C . VAL A 1 183 ? -38.332 -3.984 24.296 1.00 54.94 183 VAL A C 1
ATOM 1499 O O . VAL A 1 183 ? -39.506 -3.929 24.659 1.00 54.94 183 VAL A O 1
ATOM 1502 N N . ALA A 1 184 ? -37.994 -4.142 23.012 1.00 47.47 184 ALA A N 1
ATOM 1503 C CA . ALA A 1 184 ? -38.936 -4.278 21.895 1.00 47.47 184 ALA A CA 1
ATOM 1504 C C . ALA A 1 184 ? -38.988 -5.724 21.391 1.00 47.47 184 ALA A C 1
ATOM 1506 O O . ALA A 1 184 ? -40.110 -6.190 21.098 1.00 47.47 184 ALA A O 1
#

Organism: NCBI:txid1070528

Radius of gyration: 25.55 Å; chains: 1; bounding box: 70×34×66 Å